Protein AF-A0A823A503-F1 (afdb_monomer_lite)

pLDDT: mean 84.78, std 19.33, range [25.34, 97.94]

Structure (mmCIF, N/CA/C/O backbone):
data_AF-A0A823A503-F1
#
_entry.id   AF-A0A823A503-F1
#
loop_
_atom_site.group_PDB
_atom_site.id
_atom_site.type_symbol
_atom_site.label_atom_id
_atom_site.label_alt_id
_atom_site.label_comp_id
_atom_site.label_asym_id
_atom_site.label_entity_id
_atom_site.label_seq_id
_atom_site.pdbx_PDB_ins_code
_atom_site.Cartn_x
_atom_site.Cartn_y
_atom_site.Cartn_z
_atom_site.occupancy
_atom_site.B_iso_or_equiv
_atom_site.auth_seq_id
_atom_site.auth_comp_id
_atom_site.auth_asym_id
_atom_site.auth_atom_id
_atom_site.pdbx_PDB_model_num
ATOM 1 N N . MET A 1 1 ? 16.209 9.940 -44.732 1.00 65.56 1 MET A N 1
ATOM 2 C CA . MET A 1 1 ? 16.227 10.258 -43.287 1.00 65.56 1 MET A CA 1
ATOM 3 C C . MET A 1 1 ? 15.271 9.392 -42.459 1.00 65.56 1 MET A C 1
ATOM 5 O O . MET A 1 1 ? 15.748 8.415 -41.912 1.00 65.56 1 MET A O 1
ATOM 9 N N . VAL A 1 2 ? 13.946 9.627 -42.406 1.00 73.62 2 VAL A N 1
ATOM 10 C CA . VAL A 1 2 ? 13.034 8.831 -41.531 1.00 73.62 2 VAL A CA 1
ATOM 11 C C . VAL A 1 2 ? 13.057 7.327 -41.849 1.00 73.62 2 VAL A C 1
ATOM 13 O O . VAL A 1 2 ? 13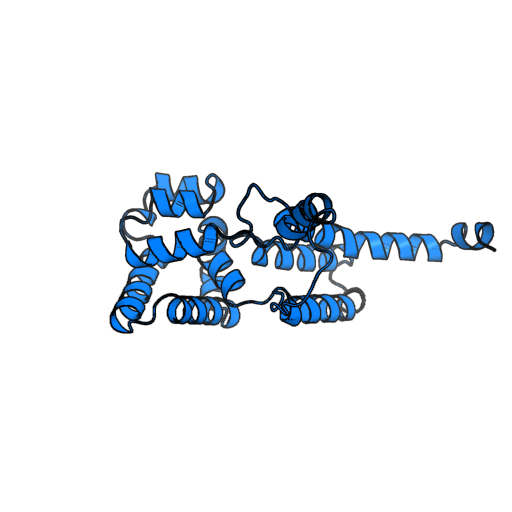.174 6.503 -40.946 1.00 73.62 2 VAL A O 1
ATOM 16 N N . ARG A 1 3 ? 13.017 6.963 -43.139 1.00 79.06 3 ARG A N 1
ATOM 17 C CA . ARG A 1 3 ? 13.089 5.560 -43.586 1.00 79.06 3 ARG A CA 1
ATOM 18 C C . ARG A 1 3 ? 14.391 4.874 -43.166 1.00 79.06 3 ARG A C 1
ATOM 20 O O . ARG A 1 3 ? 14.361 3.709 -42.804 1.00 79.06 3 ARG A O 1
ATOM 27 N N . GLU A 1 4 ? 15.517 5.574 -43.215 1.00 80.69 4 GLU A N 1
ATOM 28 C CA . GLU A 1 4 ? 16.821 5.002 -42.854 1.00 80.69 4 GLU A CA 1
ATOM 29 C C . GLU A 1 4 ? 16.927 4.808 -41.341 1.00 80.69 4 GLU A C 1
ATOM 31 O O . GLU A 1 4 ? 17.370 3.755 -40.898 1.00 80.69 4 GLU A O 1
ATOM 36 N N . THR A 1 5 ? 16.429 5.763 -40.548 1.00 78.31 5 THR A N 1
ATOM 37 C CA . THR A 1 5 ? 16.404 5.674 -39.081 1.00 78.31 5 THR A CA 1
ATOM 38 C C . THR A 1 5 ? 15.562 4.498 -38.582 1.00 78.31 5 THR A C 1
ATOM 40 O O . THR A 1 5 ? 16.014 3.760 -37.713 1.00 78.31 5 THR A O 1
ATOM 43 N N . VAL A 1 6 ? 14.370 4.272 -39.149 1.00 83.44 6 VAL A N 1
ATOM 44 C CA . VAL A 1 6 ? 13.485 3.159 -38.740 1.00 83.44 6 VAL A CA 1
ATOM 45 C C . VAL A 1 6 ? 14.067 1.790 -39.108 1.00 83.44 6 VAL A C 1
ATOM 47 O O . VAL A 1 6 ? 13.745 0.792 -38.472 1.00 83.44 6 VAL A O 1
ATOM 50 N N . MET A 1 7 ? 14.953 1.713 -40.101 1.00 87.69 7 MET A N 1
ATOM 51 C CA . MET A 1 7 ? 15.608 0.455 -40.478 1.00 87.69 7 MET A CA 1
ATOM 52 C C . MET A 1 7 ? 16.816 0.121 -39.589 1.00 87.69 7 MET A C 1
ATOM 54 O O . MET A 1 7 ? 17.347 -0.985 -39.677 1.00 87.69 7 MET A O 1
ATOM 58 N N . MET A 1 8 ? 17.255 1.039 -38.719 1.00 91.75 8 MET A N 1
ATOM 59 C CA . MET A 1 8 ? 18.369 0.780 -37.809 1.00 91.75 8 MET A CA 1
ATOM 60 C C . MET A 1 8 ? 17.932 -0.115 -36.636 1.00 91.75 8 MET A C 1
ATOM 62 O O . MET A 1 8 ? 16.958 0.205 -35.952 1.00 91.75 8 MET A O 1
ATOM 66 N N . PRO A 1 9 ? 18.686 -1.178 -36.297 1.00 90.94 9 PRO A N 1
ATOM 67 C CA . PRO A 1 9 ? 18.404 -1.994 -35.113 1.00 90.94 9 PRO A CA 1
ATOM 68 C C . PRO A 1 9 ? 18.389 -1.190 -33.804 1.00 90.94 9 PRO A C 1
ATOM 70 O O . PRO A 1 9 ? 17.611 -1.482 -32.898 1.00 90.94 9 PRO A O 1
ATOM 73 N N . SER A 1 10 ? 19.211 -0.139 -33.712 1.00 92.56 10 SER A N 1
ATOM 74 C CA . SER A 1 10 ? 19.258 0.760 -32.552 1.00 92.56 10 SER A CA 1
ATOM 75 C C . SER A 1 10 ? 17.930 1.475 -32.301 1.00 92.56 10 SER A C 1
ATOM 77 O O . SER A 1 10 ? 17.544 1.638 -31.146 1.00 92.56 10 SER A O 1
ATOM 79 N N . PHE A 1 11 ? 17.201 1.848 -33.358 1.00 92.38 11 PHE A N 1
ATOM 80 C CA . PHE A 1 11 ? 15.883 2.463 -33.230 1.00 92.38 11 PHE A CA 1
ATOM 81 C C . PHE A 1 11 ? 14.907 1.514 -32.524 1.00 92.38 11 PHE A C 1
ATOM 83 O O . PHE A 1 11 ? 14.310 1.878 -31.513 1.00 92.38 11 PHE A O 1
ATOM 90 N N . TRP A 1 12 ? 14.805 0.269 -32.992 1.00 95.06 12 TRP A N 1
ATOM 91 C CA . TRP A 1 12 ? 13.910 -0.725 -32.394 1.00 95.06 12 TRP A CA 1
ATOM 92 C C . TRP A 1 12 ? 14.330 -1.131 -30.982 1.00 95.06 12 TRP A C 1
ATOM 94 O O . TRP A 1 12 ? 13.469 -1.291 -30.119 1.00 95.06 12 TRP A O 1
ATOM 104 N N . ASN A 1 13 ? 15.634 -1.218 -30.711 1.00 93.06 13 ASN A N 1
ATOM 105 C CA . ASN A 1 13 ? 16.139 -1.460 -29.359 1.00 93.06 13 ASN A CA 1
ATOM 106 C C . ASN A 1 13 ? 15.707 -0.352 -28.384 1.00 93.06 13 ASN A C 1
ATOM 108 O O . ASN A 1 13 ? 15.280 -0.656 -27.269 1.00 93.06 13 ASN A O 1
ATOM 112 N N . ASN A 1 14 ? 15.736 0.912 -28.817 1.00 92.31 14 ASN A N 1
ATOM 113 C CA . ASN A 1 14 ? 15.249 2.036 -28.015 1.00 92.31 14 ASN A CA 1
ATOM 114 C C . ASN A 1 14 ? 13.731 1.968 -27.795 1.00 92.31 14 ASN A C 1
ATOM 116 O O . ASN A 1 14 ? 13.264 2.203 -26.684 1.00 92.31 14 ASN A O 1
ATOM 120 N N . ILE A 1 15 ? 12.952 1.599 -28.816 1.00 93.81 15 ILE A N 1
ATOM 121 C CA . ILE A 1 15 ? 11.500 1.412 -28.668 1.00 93.81 15 ILE A CA 1
ATOM 122 C C . ILE A 1 15 ? 11.190 0.300 -27.661 1.00 93.81 15 ILE A C 1
ATOM 124 O O . ILE A 1 15 ? 10.362 0.490 -26.773 1.00 93.81 15 ILE A O 1
ATOM 128 N N . ILE A 1 16 ? 11.881 -0.839 -27.740 1.00 93.75 16 ILE A N 1
ATOM 129 C CA . ILE A 1 16 ? 11.715 -1.943 -26.785 1.00 93.75 16 ILE A CA 1
ATOM 130 C C . ILE A 1 16 ? 12.055 -1.485 -25.364 1.00 93.75 16 ILE A C 1
ATOM 132 O O . ILE A 1 16 ? 11.331 -1.820 -24.426 1.00 93.75 16 ILE A O 1
ATOM 136 N N . PHE A 1 17 ? 13.127 -0.709 -25.197 1.00 93.56 17 PHE A N 1
ATOM 137 C CA . PHE A 1 17 ? 13.492 -0.123 -23.909 1.00 93.56 17 PHE A CA 1
ATOM 138 C C . PHE A 1 17 ? 12.367 0.760 -23.351 1.00 93.56 17 PHE A C 1
ATOM 140 O O . PHE A 1 17 ? 11.928 0.541 -22.223 1.00 93.56 17 PHE A O 1
ATOM 147 N N . ILE A 1 18 ? 11.845 1.692 -24.157 1.00 94.19 18 ILE A N 1
ATOM 148 C CA . ILE A 1 18 ? 10.746 2.583 -23.758 1.00 94.19 18 ILE A CA 1
ATOM 149 C C . ILE A 1 18 ? 9.516 1.768 -23.358 1.00 94.19 18 ILE A C 1
ATOM 151 O O . ILE A 1 18 ? 8.935 2.014 -22.308 1.00 94.19 18 ILE A O 1
ATOM 155 N N . ILE A 1 19 ? 9.138 0.759 -24.144 1.00 94.50 19 ILE A N 1
ATOM 156 C CA . ILE A 1 19 ? 7.974 -0.087 -23.852 1.00 94.50 19 ILE A CA 1
ATOM 157 C C . ILE A 1 19 ? 8.142 -0.816 -22.513 1.00 94.50 19 ILE A C 1
ATOM 159 O O . ILE A 1 19 ? 7.207 -0.835 -21.712 1.00 94.50 19 ILE A O 1
ATOM 163 N N . LYS A 1 20 ? 9.325 -1.383 -22.240 1.00 94.62 20 LYS A N 1
ATOM 164 C CA . LYS A 1 20 ? 9.621 -2.075 -20.972 1.00 94.62 20 LYS A CA 1
ATOM 165 C C . LYS A 1 20 ? 9.476 -1.164 -19.752 1.00 94.62 20 LYS A C 1
ATOM 167 O O . LYS A 1 20 ? 9.062 -1.636 -18.699 1.00 94.62 20 LYS A O 1
ATOM 172 N N . VAL A 1 21 ? 9.798 0.118 -19.904 1.00 94.69 21 VAL A N 1
ATOM 173 C CA . VAL A 1 21 ? 9.738 1.120 -18.832 1.00 94.69 21 VAL A CA 1
ATOM 174 C C . VAL A 1 21 ? 8.337 1.709 -18.688 1.00 94.69 21 VAL A C 1
ATOM 176 O O . VAL A 1 21 ? 7.797 1.788 -17.588 1.00 94.69 21 VAL A O 1
ATOM 179 N N . CYS A 1 22 ? 7.723 2.116 -19.797 1.00 94.38 22 CYS A N 1
ATOM 180 C CA . CYS A 1 22 ? 6.458 2.839 -19.786 1.00 94.38 22 CYS A CA 1
ATOM 181 C C . CYS A 1 22 ? 5.254 1.930 -19.534 1.00 94.38 22 CYS A C 1
ATOM 183 O O . CYS A 1 22 ? 4.317 2.372 -18.878 1.00 94.38 22 CYS A O 1
ATOM 185 N N . ASN A 1 23 ? 5.243 0.681 -20.015 1.00 94.81 23 ASN A N 1
ATOM 186 C CA . ASN A 1 23 ? 4.071 -0.189 -19.855 1.00 94.81 23 ASN A CA 1
ATOM 187 C C . ASN A 1 23 ? 3.674 -0.407 -18.384 1.00 94.81 23 ASN A C 1
ATOM 189 O O . ASN A 1 23 ? 2.498 -0.206 -18.071 1.00 94.81 23 ASN A O 1
ATOM 193 N N . PRO A 1 24 ? 4.596 -0.761 -17.464 1.00 96.19 24 PRO A N 1
ATOM 194 C CA . PRO A 1 24 ? 4.258 -0.895 -16.047 1.00 96.19 24 PRO A CA 1
ATOM 195 C C . PRO A 1 24 ? 3.685 0.398 -15.454 1.00 96.19 24 PRO A C 1
ATOM 197 O O . PRO A 1 24 ? 2.668 0.363 -14.768 1.00 96.19 24 PRO A O 1
ATOM 200 N N . LEU A 1 25 ? 4.255 1.555 -15.801 1.00 93.69 25 LEU A N 1
ATOM 201 C CA . LEU A 1 25 ? 3.775 2.859 -15.332 1.00 93.69 25 LEU A CA 1
ATOM 202 C C . LEU A 1 25 ? 2.390 3.212 -15.893 1.00 93.69 25 LEU A C 1
ATOM 204 O O . LEU A 1 25 ? 1.537 3.715 -15.168 1.00 93.69 25 LEU A O 1
ATOM 208 N N . ILE A 1 26 ? 2.113 2.885 -17.158 1.00 92.12 26 ILE A N 1
ATOM 209 C CA . ILE A 1 26 ? 0.781 3.046 -17.761 1.00 92.12 26 ILE A CA 1
ATOM 210 C C . ILE A 1 26 ? -0.256 2.195 -17.017 1.00 92.12 26 ILE A C 1
ATOM 212 O O . ILE A 1 26 ? -1.400 2.622 -16.861 1.00 92.12 26 ILE A O 1
ATOM 216 N N . HIS A 1 27 ? 0.112 1.005 -16.532 1.00 91.69 27 HIS A N 1
ATOM 217 C CA . HIS A 1 27 ? -0.788 0.201 -15.704 1.00 91.69 27 HIS A CA 1
ATOM 218 C C . HIS A 1 27 ? -1.100 0.866 -14.360 1.00 91.69 27 HIS A C 1
ATOM 220 O O . HIS A 1 27 ? -2.259 0.835 -13.945 1.00 91.69 27 HIS A O 1
ATOM 226 N N . VAL A 1 28 ? -0.114 1.509 -13.727 1.00 90.75 28 VAL A N 1
ATOM 227 C CA . VAL A 1 28 ? -0.322 2.305 -12.506 1.00 90.75 28 VAL A CA 1
ATOM 228 C C . VAL A 1 28 ? -1.256 3.487 -12.777 1.00 90.75 28 VAL A C 1
ATOM 230 O O . VAL A 1 28 ? -2.234 3.673 -12.057 1.00 90.75 28 VAL A O 1
ATOM 233 N N . LEU A 1 29 ? -1.035 4.235 -13.861 1.00 87.88 29 LEU A N 1
ATOM 234 C CA . LEU A 1 29 ? -1.908 5.352 -14.244 1.00 87.88 29 LEU A CA 1
ATOM 235 C C . LEU A 1 29 ? -3.350 4.886 -14.479 1.00 87.88 29 LEU A C 1
ATOM 237 O O . LEU A 1 29 ? -4.293 5.425 -13.908 1.00 87.88 29 LEU A O 1
ATOM 241 N N . ARG A 1 30 ? -3.526 3.789 -15.224 1.00 87.88 30 ARG A N 1
ATOM 242 C CA . ARG A 1 30 ? -4.846 3.186 -15.470 1.00 87.88 30 ARG A CA 1
ATOM 243 C C . ARG A 1 30 ? -5.532 2.660 -14.214 1.00 87.88 30 ARG A C 1
ATOM 245 O O . ARG A 1 30 ? -6.742 2.457 -14.252 1.00 87.88 30 ARG A O 1
ATOM 252 N N . LEU A 1 31 ? -4.794 2.339 -13.154 1.00 87.44 31 LEU A N 1
ATOM 253 C CA . LEU A 1 31 ? -5.379 1.966 -11.867 1.00 87.44 31 LEU A CA 1
ATOM 254 C C . LEU A 1 31 ? -5.977 3.199 -11.184 1.00 87.44 31 LEU A C 1
ATOM 256 O O . LEU A 1 31 ? -7.083 3.118 -10.658 1.00 87.44 31 LEU A O 1
ATOM 260 N N . VAL A 1 32 ? -5.258 4.319 -11.229 1.00 82.75 32 VAL A N 1
ATOM 261 C CA . VAL A 1 32 ? -5.634 5.585 -10.591 1.00 82.75 32 VAL A CA 1
ATOM 262 C C . VAL A 1 32 ? -6.758 6.309 -11.336 1.00 82.75 32 VAL A C 1
ATOM 264 O O . VAL A 1 32 ? -7.629 6.888 -10.697 1.00 82.75 32 VAL A O 1
ATOM 267 N N . ASP A 1 33 ? -6.801 6.220 -12.666 1.00 80.81 33 ASP A N 1
ATOM 268 C CA . ASP A 1 33 ? -7.836 6.854 -13.501 1.00 80.81 33 ASP A CA 1
ATOM 269 C C . ASP A 1 33 ? -9.210 6.155 -13.455 1.00 80.81 33 ASP A C 1
ATOM 271 O O . ASP A 1 33 ? -10.165 6.579 -14.115 1.00 80.81 33 ASP A O 1
ATOM 275 N N . ARG A 1 34 ? -9.348 5.058 -12.700 1.00 76.19 34 ARG A N 1
ATOM 276 C CA . ARG A 1 34 ? -10.635 4.371 -12.518 1.00 76.19 34 ARG A CA 1
ATOM 277 C C . ARG A 1 34 ? -11.500 5.146 -11.528 1.00 76.19 34 ARG A C 1
ATOM 279 O O . ARG A 1 34 ? -11.536 4.818 -10.351 1.00 76.19 34 ARG A O 1
ATOM 286 N N . GLU A 1 35 ? -12.271 6.104 -12.033 1.00 61.62 35 GLU A N 1
ATOM 287 C CA . GLU A 1 35 ? -13.201 6.932 -11.238 1.00 61.62 35 GLU A CA 1
ATOM 288 C C . GLU A 1 35 ? -14.149 6.110 -10.341 1.00 61.62 35 GLU A C 1
ATOM 290 O O . GLU A 1 35 ? -14.492 6.533 -9.243 1.00 61.62 35 GLU A O 1
ATOM 295 N N . ASN A 1 36 ? -14.530 4.901 -10.768 1.00 66.56 36 ASN A N 1
ATOM 296 C CA . ASN A 1 36 ? -15.507 4.069 -10.057 1.00 66.56 36 ASN A CA 1
ATOM 297 C C . ASN A 1 36 ? -14.903 3.145 -8.985 1.00 66.56 36 ASN A C 1
ATOM 299 O O . ASN A 1 36 ? -15.648 2.380 -8.372 1.00 66.56 36 ASN A O 1
ATOM 303 N N . LYS A 1 37 ? -13.576 3.135 -8.789 1.00 71.62 37 LYS A N 1
ATOM 304 C CA . LYS A 1 37 ? -12.923 2.256 -7.807 1.00 71.62 37 LYS A CA 1
ATOM 305 C C . LYS A 1 37 ? -11.858 3.003 -7.003 1.00 71.62 37 LYS A C 1
ATOM 307 O O . LYS A 1 37 ? -10.890 3.472 -7.596 1.00 71.62 37 LYS A O 1
ATOM 312 N N . PRO A 1 38 ? -11.974 3.059 -5.666 1.00 80.38 38 PRO A N 1
ATOM 313 C CA . PRO A 1 38 ? -10.957 3.683 -4.833 1.00 80.38 38 PRO A CA 1
ATOM 314 C C . PRO A 1 38 ? -9.570 3.045 -5.012 1.00 80.38 38 PRO A C 1
ATOM 316 O O . PRO A 1 38 ? -9.358 1.850 -4.792 1.00 80.38 38 PRO A O 1
ATOM 319 N N . SER A 1 39 ? -8.598 3.861 -5.413 1.00 85.44 39 SER A N 1
ATOM 320 C CA . SER A 1 39 ? -7.226 3.430 -5.706 1.00 85.44 39 SER A CA 1
ATOM 321 C C . SER A 1 39 ? -6.264 3.633 -4.532 1.00 85.44 39 SER A C 1
ATOM 323 O O . SER A 1 39 ? -5.139 3.137 -4.585 1.00 85.44 39 SER A O 1
ATOM 325 N N . MET A 1 40 ? -6.690 4.331 -3.471 1.00 89.12 40 MET A N 1
ATOM 326 C CA . MET A 1 40 ? -5.824 4.747 -2.358 1.00 89.12 40 MET A CA 1
ATOM 327 C C . MET A 1 40 ? -5.144 3.564 -1.661 1.00 89.12 40 MET A C 1
ATOM 329 O O . MET A 1 40 ? -3.970 3.635 -1.317 1.00 89.12 40 MET A O 1
ATOM 333 N N . GLY A 1 41 ? -5.856 2.441 -1.524 1.00 91.19 41 GLY A N 1
ATOM 334 C CA . GLY A 1 41 ? -5.307 1.210 -0.953 1.00 91.19 41 GLY A CA 1
ATOM 335 C C . GLY A 1 41 ? -4.395 0.406 -1.882 1.00 91.19 41 GLY A C 1
ATOM 336 O O . GLY A 1 41 ? -3.898 -0.634 -1.464 1.00 91.19 41 GLY A O 1
ATOM 337 N N . HIS A 1 42 ? -4.213 0.824 -3.137 1.00 91.69 42 HIS A N 1
ATOM 338 C CA . HIS A 1 42 ? -3.568 0.022 -4.182 1.00 91.69 42 HIS A CA 1
ATOM 339 C C . HIS A 1 42 ? -2.372 0.698 -4.851 1.00 91.69 42 HIS A C 1
ATOM 341 O O . HIS A 1 42 ? -1.494 0.008 -5.359 1.00 91.69 42 HIS A O 1
ATOM 347 N N . ILE A 1 43 ? -2.331 2.029 -4.873 1.00 90.19 43 ILE A N 1
ATOM 348 C CA . ILE A 1 43 ? -1.342 2.790 -5.641 1.00 90.19 43 ILE A CA 1
ATOM 349 C C . ILE A 1 43 ? 0.104 2.549 -5.192 1.00 90.19 43 ILE A C 1
ATOM 351 O O . ILE A 1 43 ? 0.976 2.409 -6.044 1.00 90.19 43 ILE A O 1
ATOM 355 N N . TYR A 1 44 ? 0.346 2.430 -3.885 1.00 90.81 44 TYR A N 1
ATOM 356 C CA . TYR A 1 44 ? 1.681 2.164 -3.342 1.00 90.81 44 TYR A CA 1
ATOM 357 C C . TYR A 1 44 ? 2.241 0.830 -3.863 1.00 90.81 44 TYR A C 1
ATOM 359 O O . TYR A 1 44 ? 3.276 0.795 -4.521 1.00 90.81 44 TYR A O 1
ATOM 367 N N . GLU A 1 45 ? 1.481 -0.253 -3.676 1.00 91.94 45 GLU A N 1
ATOM 368 C CA . GLU A 1 45 ? 1.825 -1.592 -4.173 1.00 91.94 45 GLU A CA 1
ATOM 369 C C . GLU A 1 45 ? 1.959 -1.621 -5.701 1.00 91.94 45 GLU A C 1
ATOM 371 O O . GLU A 1 45 ? 2.828 -2.288 -6.256 1.00 91.94 45 GLU A O 1
ATOM 376 N N . ALA A 1 46 ? 1.085 -0.906 -6.414 1.00 92.75 46 ALA A N 1
ATOM 377 C CA . ALA A 1 46 ? 1.135 -0.851 -7.869 1.00 92.75 46 ALA A CA 1
ATOM 378 C C . ALA A 1 46 ? 2.427 -0.190 -8.369 1.00 92.75 46 ALA A C 1
ATOM 380 O O . ALA A 1 46 ? 2.985 -0.641 -9.371 1.00 92.75 46 ALA A O 1
ATOM 381 N N . MET A 1 47 ? 2.905 0.847 -7.674 1.00 92.88 47 MET A N 1
ATOM 382 C CA . MET A 1 47 ? 4.180 1.490 -7.981 1.00 92.88 47 MET A CA 1
ATOM 383 C C . MET A 1 47 ? 5.363 0.559 -7.691 1.00 92.88 47 MET A C 1
ATOM 385 O O . MET A 1 47 ? 6.235 0.418 -8.550 1.00 92.88 47 MET A O 1
ATOM 389 N N . ASP A 1 48 ? 5.362 -0.131 -6.545 1.00 91.75 48 ASP A N 1
ATOM 390 C CA . ASP A 1 48 ? 6.418 -1.092 -6.193 1.00 91.75 48 ASP A CA 1
ATOM 391 C C . ASP A 1 48 ? 6.518 -2.208 -7.248 1.00 91.75 48 ASP A C 1
ATOM 393 O O . ASP A 1 48 ? 7.560 -2.406 -7.877 1.00 91.75 48 ASP A O 1
ATOM 397 N N . ARG A 1 49 ? 5.381 -2.820 -7.608 1.00 94.81 49 ARG A N 1
ATOM 398 C CA . ARG A 1 49 ? 5.305 -3.820 -8.690 1.00 94.81 49 ARG A CA 1
ATOM 399 C C . ARG A 1 49 ? 5.736 -3.282 -10.047 1.00 94.81 49 ARG A C 1
ATOM 401 O O . ARG A 1 49 ? 6.273 -4.035 -10.866 1.00 94.81 49 ARG A O 1
ATOM 408 N N . ALA A 1 50 ? 5.477 -2.007 -10.334 1.00 95.81 50 ALA A N 1
ATOM 409 C CA . ALA A 1 50 ? 5.934 -1.393 -11.573 1.00 95.81 50 ALA A CA 1
ATOM 410 C C . ALA A 1 50 ? 7.465 -1.318 -11.607 1.00 95.81 50 ALA A C 1
ATOM 412 O O . ALA A 1 50 ? 8.061 -1.726 -12.607 1.00 95.81 50 ALA A O 1
ATOM 413 N N . LYS A 1 51 ? 8.101 -0.891 -10.508 1.00 95.75 51 LYS A N 1
ATOM 414 C CA . LYS A 1 51 ? 9.564 -0.893 -10.368 1.00 95.75 51 LYS A CA 1
ATOM 415 C C . LYS A 1 51 ? 10.123 -2.313 -10.478 1.00 95.75 51 LYS A C 1
ATOM 417 O O . LYS A 1 51 ? 11.014 -2.543 -11.295 1.00 95.75 51 LYS A O 1
ATOM 422 N N . GLU A 1 52 ? 9.552 -3.291 -9.777 1.00 96.50 52 GLU A N 1
ATOM 423 C CA . GLU A 1 52 ? 9.961 -4.700 -9.891 1.00 96.50 52 GLU A CA 1
ATOM 424 C C . GLU A 1 52 ? 9.865 -5.223 -11.332 1.00 96.50 52 GLU A C 1
ATOM 426 O O . GLU A 1 52 ? 10.790 -5.861 -11.839 1.00 96.50 52 GLU A O 1
ATOM 431 N N . THR A 1 53 ? 8.771 -4.913 -12.035 1.00 97.56 53 THR A N 1
ATOM 432 C CA . THR A 1 53 ? 8.574 -5.323 -13.434 1.00 97.56 53 THR A CA 1
ATOM 433 C C . THR A 1 53 ? 9.644 -4.725 -14.348 1.00 97.56 53 THR A C 1
ATOM 435 O O . THR A 1 53 ? 10.173 -5.426 -15.215 1.00 97.56 53 THR A O 1
ATOM 438 N N . ILE A 1 54 ? 10.004 -3.454 -14.143 1.00 97.12 54 ILE A N 1
ATOM 439 C CA . ILE A 1 54 ? 11.079 -2.785 -14.887 1.00 97.12 54 ILE A CA 1
ATOM 440 C C . ILE A 1 54 ? 12.423 -3.465 -14.604 1.00 97.12 54 ILE A C 1
ATOM 442 O O . ILE A 1 54 ? 13.124 -3.837 -15.547 1.00 97.12 54 ILE A O 1
ATOM 446 N N . ALA A 1 55 ? 12.769 -3.685 -13.332 1.00 97.19 55 ALA A N 1
ATOM 447 C CA . ALA A 1 55 ? 14.022 -4.337 -12.952 1.00 97.19 55 ALA A CA 1
ATOM 448 C C . ALA A 1 55 ? 14.143 -5.739 -13.575 1.00 97.19 55 ALA A C 1
ATOM 450 O O . ALA A 1 55 ? 15.159 -6.075 -14.194 1.00 97.19 55 ALA A O 1
ATOM 451 N N . ASN A 1 56 ? 13.069 -6.527 -13.506 1.00 96.94 56 ASN A N 1
ATOM 452 C CA . ASN A 1 56 ? 13.002 -7.864 -14.092 1.00 96.94 56 ASN A CA 1
ATOM 453 C C . ASN A 1 56 ? 13.126 -7.838 -15.623 1.00 96.94 56 ASN A C 1
ATOM 455 O O . ASN A 1 56 ? 13.814 -8.681 -16.201 1.00 96.94 56 ASN A O 1
ATOM 459 N N . ALA A 1 57 ? 12.551 -6.839 -16.301 1.00 95.69 57 ALA A N 1
ATOM 460 C CA . ALA A 1 57 ? 12.665 -6.683 -17.755 1.00 95.69 57 ALA A CA 1
ATOM 461 C C . ALA A 1 57 ? 14.109 -6.431 -18.239 1.00 95.69 57 ALA A C 1
ATOM 463 O O . ALA A 1 57 ? 14.411 -6.624 -19.430 1.00 95.69 57 ALA A O 1
ATOM 464 N N . PHE A 1 58 ? 14.995 -6.024 -17.324 1.00 94.94 58 PHE A N 1
ATOM 465 C CA . PHE A 1 58 ? 16.430 -5.841 -17.533 1.00 94.94 58 PHE A CA 1
ATOM 466 C C . PHE A 1 58 ? 17.293 -6.887 -16.809 1.00 94.94 58 PHE A C 1
ATOM 468 O O . PHE A 1 58 ? 18.512 -6.723 -16.743 1.00 94.94 58 PHE A O 1
ATOM 475 N N . GLY A 1 59 ? 16.688 -7.971 -16.311 1.00 94.62 59 GLY A N 1
ATOM 476 C CA . GLY A 1 59 ? 17.389 -9.073 -15.648 1.00 94.62 59 GLY A CA 1
ATOM 477 C C . GLY A 1 59 ? 18.078 -8.667 -14.345 1.00 94.62 59 GLY A C 1
ATOM 478 O O . GLY A 1 59 ? 19.122 -9.221 -14.022 1.00 94.62 59 GLY A O 1
ATOM 479 N N . GLY A 1 60 ? 17.558 -7.652 -13.648 1.00 94.00 60 GLY A N 1
ATOM 480 C CA . GLY A 1 60 ? 18.166 -7.120 -12.426 1.00 94.00 60 GLY A CA 1
ATOM 481 C C . GLY A 1 60 ? 19.450 -6.313 -12.654 1.00 94.00 60 GLY A C 1
ATOM 482 O O . GLY A 1 60 ? 20.124 -5.961 -11.690 1.00 94.00 60 GLY A O 1
ATOM 483 N N . ASN A 1 61 ? 19.808 -5.990 -13.905 1.00 93.94 61 ASN A N 1
ATOM 484 C CA . ASN A 1 61 ? 20.957 -5.129 -14.181 1.00 93.94 61 ASN A CA 1
ATOM 485 C C . ASN A 1 61 ? 20.635 -3.672 -13.809 1.00 93.94 61 ASN A C 1
ATOM 487 O O . ASN A 1 61 ? 20.054 -2.934 -14.611 1.00 93.94 61 ASN A O 1
ATOM 491 N N . LYS A 1 62 ? 21.049 -3.284 -12.598 1.00 94.00 62 LYS A N 1
ATOM 492 C CA . LYS A 1 62 ? 20.802 -1.972 -11.991 1.00 94.00 62 LYS A CA 1
ATOM 493 C C . LYS A 1 62 ? 21.216 -0.799 -12.882 1.00 94.00 62 LYS A C 1
ATOM 495 O O . LYS A 1 62 ? 20.446 0.147 -13.013 1.00 94.00 62 LYS A O 1
ATOM 500 N N . GLU A 1 63 ? 22.344 -0.901 -13.587 1.00 95.00 63 GLU A N 1
ATOM 501 C CA . GLU A 1 63 ? 22.860 0.164 -14.467 1.00 95.00 63 GLU A CA 1
ATOM 502 C C . GLU A 1 63 ? 21.856 0.577 -15.556 1.00 95.00 63 GLU A C 1
ATOM 504 O O . GLU A 1 63 ? 21.890 1.701 -16.053 1.00 95.00 63 GLU A O 1
ATOM 509 N N . LYS A 1 64 ? 20.935 -0.321 -15.933 1.00 91.62 64 LYS A N 1
ATOM 510 C CA . LYS A 1 64 ? 19.940 -0.062 -16.982 1.00 91.62 64 LYS A CA 1
ATOM 511 C C . LYS A 1 64 ? 18.705 0.691 -16.505 1.00 91.62 64 LYS A C 1
ATOM 513 O O . LYS A 1 64 ? 18.002 1.235 -17.351 1.00 91.62 64 LYS A O 1
ATOM 518 N N . TYR A 1 65 ? 18.404 0.685 -15.207 1.00 94.44 65 TYR A N 1
ATOM 519 C CA . TYR A 1 65 ? 17.156 1.246 -14.677 1.00 94.44 65 TYR A CA 1
ATOM 520 C C . TYR A 1 65 ? 17.333 2.152 -13.458 1.00 94.44 65 TYR A C 1
ATOM 522 O O . TYR A 1 65 ? 16.358 2.759 -13.037 1.00 94.44 65 TYR A O 1
ATOM 530 N N . GLU A 1 66 ? 18.535 2.291 -12.902 1.00 95.38 66 GLU A N 1
ATOM 531 C CA . GLU A 1 66 ? 18.784 3.145 -11.734 1.00 95.38 66 GLU A CA 1
ATOM 532 C C . GLU A 1 66 ? 18.374 4.598 -11.980 1.00 95.38 66 GLU A C 1
ATOM 534 O O . GLU A 1 66 ? 17.533 5.126 -11.261 1.00 95.38 66 GLU A O 1
ATOM 539 N N . SER A 1 67 ? 18.845 5.197 -13.076 1.00 95.06 67 SER A N 1
ATOM 540 C CA . SER A 1 67 ? 18.449 6.558 -13.472 1.00 95.06 67 SER A CA 1
ATOM 541 C C . SER A 1 67 ? 16.946 6.692 -13.741 1.00 95.06 67 SER A C 1
ATOM 543 O O . SER A 1 67 ? 16.358 7.753 -13.547 1.00 95.06 67 SER A O 1
ATOM 545 N N . ILE A 1 68 ? 16.292 5.608 -14.165 1.00 94.31 68 ILE A N 1
ATOM 546 C CA . ILE A 1 68 ? 14.840 5.574 -14.361 1.00 94.31 68 ILE A CA 1
ATOM 547 C C . ILE A 1 68 ? 14.135 5.566 -13.007 1.00 94.31 68 ILE A C 1
ATOM 549 O O . ILE A 1 68 ? 13.152 6.280 -12.834 1.00 94.31 68 ILE A O 1
ATOM 553 N N . PHE A 1 69 ? 14.632 4.784 -12.049 1.00 95.69 69 PHE A N 1
ATOM 554 C CA . PHE A 1 69 ? 14.093 4.740 -10.695 1.00 95.69 69 PHE A CA 1
ATOM 555 C C . PHE A 1 69 ? 14.257 6.084 -10.005 1.00 95.69 69 PHE A C 1
ATOM 557 O O . PHE A 1 69 ? 13.286 6.554 -9.440 1.00 95.69 69 PHE A O 1
ATOM 564 N N . GLU A 1 70 ? 15.393 6.762 -10.154 1.00 94.88 70 GLU A N 1
ATOM 565 C CA . GLU A 1 70 ? 15.570 8.127 -9.642 1.00 94.88 70 GLU A CA 1
ATOM 566 C C . GLU A 1 70 ? 14.520 9.099 -10.204 1.00 94.88 70 GLU A C 1
ATOM 568 O O . GLU A 1 70 ? 13.974 9.928 -9.476 1.00 94.88 70 GLU A O 1
ATOM 573 N N . ILE A 1 71 ? 14.189 8.993 -11.498 1.00 92.12 71 ILE A N 1
ATOM 574 C CA . ILE A 1 71 ? 13.135 9.811 -12.115 1.00 92.12 71 ILE A CA 1
ATOM 575 C C . ILE A 1 71 ? 11.757 9.446 -11.548 1.00 92.12 71 ILE A C 1
ATOM 577 O O . ILE A 1 71 ? 10.966 10.348 -11.261 1.00 92.12 71 ILE A O 1
ATOM 581 N N . ILE A 1 72 ? 11.462 8.151 -11.407 1.00 90.62 72 ILE A N 1
ATOM 582 C CA . ILE A 1 72 ? 10.199 7.662 -10.839 1.00 90.62 72 ILE A CA 1
ATOM 583 C C . ILE A 1 72 ? 10.062 8.129 -9.392 1.00 90.62 72 ILE A C 1
ATOM 585 O O . ILE A 1 72 ? 9.040 8.715 -9.057 1.00 90.62 72 ILE A O 1
ATOM 589 N N . ASP A 1 73 ? 11.089 7.936 -8.573 1.00 89.56 73 ASP A N 1
ATOM 590 C CA . ASP A 1 73 ? 11.106 8.254 -7.147 1.00 89.56 73 ASP A CA 1
ATOM 591 C C . ASP A 1 73 ? 10.982 9.757 -6.935 1.00 89.56 73 ASP A C 1
ATOM 593 O O . ASP A 1 73 ? 10.117 10.200 -6.191 1.00 89.56 73 ASP A O 1
ATOM 597 N N . LYS A 1 74 ? 11.705 10.571 -7.712 1.00 89.38 74 LYS A N 1
ATOM 598 C CA . LYS A 1 74 ? 11.536 12.028 -7.679 1.00 89.38 74 LYS A CA 1
ATOM 599 C C . LYS A 1 74 ? 10.106 12.457 -8.018 1.00 89.38 74 LYS A C 1
ATOM 601 O O . LYS A 1 74 ? 9.579 13.397 -7.425 1.00 89.38 74 LYS A O 1
ATOM 606 N N . ARG A 1 75 ? 9.471 11.816 -9.005 1.00 84.94 75 ARG A N 1
ATOM 607 C CA . ARG A 1 75 ? 8.080 12.114 -9.393 1.00 84.94 75 ARG A CA 1
ATOM 608 C C . ARG A 1 75 ? 7.084 11.634 -8.350 1.00 84.94 75 ARG A C 1
ATOM 610 O O . ARG A 1 75 ? 6.128 12.351 -8.065 1.00 84.94 75 ARG A O 1
ATOM 617 N N . TRP A 1 76 ? 7.333 10.459 -7.789 1.00 82.56 76 TRP A N 1
ATOM 618 C CA . TRP A 1 76 ? 6.596 9.898 -6.676 1.00 82.56 76 TRP A CA 1
ATOM 619 C C . TRP A 1 76 ? 6.650 10.874 -5.504 1.00 82.56 76 TRP A C 1
ATOM 621 O O . TRP A 1 76 ? 5.623 11.456 -5.192 1.00 82.56 76 TRP A O 1
ATOM 631 N N . GLU A 1 77 ? 7.829 11.205 -4.981 1.00 79.81 77 GLU A N 1
ATOM 632 C CA . GLU A 1 77 ? 8.046 12.161 -3.884 1.00 79.81 77 GLU A CA 1
ATOM 633 C C . GLU A 1 77 ? 7.347 13.513 -4.082 1.00 79.81 77 GLU A C 1
ATOM 635 O O . GLU A 1 77 ? 6.767 14.066 -3.150 1.00 79.81 77 GLU A O 1
ATOM 640 N N . CYS A 1 78 ? 7.362 14.041 -5.307 1.00 74.81 78 CYS A N 1
ATOM 641 C CA . CYS A 1 78 ? 6.817 15.365 -5.597 1.00 74.81 78 CYS A CA 1
ATOM 642 C C . CYS A 1 78 ? 5.291 15.405 -5.781 1.00 74.81 78 CYS A C 1
ATOM 644 O O . CYS A 1 78 ? 4.701 16.451 -5.529 1.00 74.81 78 CYS A O 1
ATOM 646 N N . GLN A 1 79 ? 4.664 14.337 -6.288 1.00 65.62 79 GLN A N 1
ATOM 647 C CA . GLN A 1 79 ? 3.269 14.383 -6.774 1.00 65.62 79 GLN A CA 1
ATOM 648 C C . GLN A 1 79 ? 2.370 13.292 -6.178 1.00 65.62 79 GLN A C 1
ATOM 650 O O . GLN A 1 79 ? 1.151 13.410 -6.188 1.00 65.62 79 GLN A O 1
ATOM 655 N N . LEU A 1 80 ? 2.949 12.190 -5.698 1.00 61.94 80 LEU A N 1
ATOM 656 C CA . LEU A 1 80 ? 2.211 10.977 -5.337 1.00 61.94 80 LEU A CA 1
ATOM 657 C C . LEU A 1 80 ? 2.690 10.335 -4.030 1.00 61.94 80 LEU A C 1
ATOM 659 O O . LEU A 1 80 ? 2.036 9.437 -3.528 1.00 61.94 80 LEU A O 1
ATOM 663 N N . HIS A 1 81 ? 3.783 10.767 -3.418 1.00 61.16 81 HIS A N 1
ATOM 664 C CA . HIS A 1 81 ? 4.258 10.246 -2.144 1.00 61.16 81 HIS A CA 1
ATOM 665 C C . HIS A 1 81 ? 3.690 11.103 -1.032 1.00 61.16 81 HIS A C 1
ATOM 667 O O . HIS A 1 81 ? 4.295 12.043 -0.526 1.00 61.16 81 HIS A O 1
ATOM 673 N N . GLN A 1 82 ? 2.445 10.809 -0.700 1.00 74.19 82 GLN A N 1
ATOM 674 C CA . GLN A 1 82 ? 1.781 11.439 0.420 1.00 74.19 82 GLN A CA 1
ATOM 675 C C . GLN A 1 82 ? 1.632 10.394 1.518 1.00 74.19 82 GLN A C 1
ATOM 677 O O . GLN A 1 82 ? 1.326 9.238 1.206 1.00 74.19 82 GLN A O 1
ATOM 682 N N . PRO A 1 83 ? 1.758 10.784 2.800 1.00 88.06 83 PRO A N 1
ATOM 683 C CA . PRO A 1 83 ? 1.448 9.922 3.942 1.00 88.06 83 PRO A CA 1
ATOM 684 C C . PRO A 1 83 ? 0.136 9.138 3.774 1.00 88.06 83 PRO A C 1
ATOM 686 O O . PRO A 1 83 ? 0.002 8.016 4.252 1.00 88.06 83 PRO A O 1
ATOM 689 N N . LEU A 1 84 ? -0.816 9.711 3.031 1.00 89.25 84 LEU A N 1
ATOM 690 C CA . LEU A 1 84 ? -2.099 9.120 2.679 1.00 89.25 84 LEU A CA 1
ATOM 691 C C . LEU A 1 84 ? -2.007 7.826 1.857 1.00 89.25 84 LEU A C 1
ATOM 693 O O . LEU A 1 84 ? -2.768 6.900 2.122 1.00 89.25 84 LEU A O 1
ATOM 697 N N . HIS A 1 85 ? -1.086 7.732 0.898 1.00 89.69 85 HIS A N 1
ATOM 698 C CA . HIS A 1 85 ? -0.908 6.527 0.083 1.00 89.69 85 HIS A CA 1
ATOM 699 C C . HIS A 1 85 ? -0.270 5.398 0.888 1.00 89.69 85 HIS A C 1
ATOM 701 O O . HIS A 1 85 ? -0.696 4.250 0.784 1.00 89.69 85 HIS A O 1
ATOM 707 N N . ALA A 1 86 ? 0.691 5.738 1.747 1.00 92.00 86 ALA A N 1
ATOM 708 C CA . ALA A 1 86 ? 1.305 4.788 2.662 1.00 92.00 86 ALA A CA 1
ATOM 709 C C . ALA A 1 86 ? 0.284 4.271 3.697 1.00 92.00 86 ALA A C 1
ATOM 711 O O . ALA A 1 86 ? 0.164 3.069 3.922 1.00 92.00 86 ALA A O 1
ATOM 712 N N . ALA A 1 87 ? -0.551 5.164 4.241 1.00 94.75 87 ALA A N 1
ATOM 713 C CA . ALA A 1 87 ? -1.666 4.791 5.109 1.00 94.75 87 ALA A CA 1
ATOM 714 C C . ALA A 1 87 ? -2.703 3.914 4.386 1.00 94.75 87 ALA A C 1
ATOM 716 O O . ALA A 1 87 ? -3.191 2.937 4.949 1.00 94.75 87 ALA A O 1
ATOM 717 N N . GLY A 1 88 ? -3.035 4.243 3.134 1.00 94.81 88 GLY A N 1
ATOM 718 C CA . GLY A 1 88 ? -3.934 3.446 2.301 1.00 94.81 88 GLY A CA 1
ATOM 719 C C . GLY A 1 88 ? -3.405 2.030 2.084 1.00 94.81 88 GLY A C 1
ATOM 720 O O . GLY A 1 88 ? -4.152 1.068 2.251 1.00 94.81 88 GLY A O 1
ATOM 721 N N . PHE A 1 89 ? -2.116 1.897 1.773 1.00 95.25 89 PHE A N 1
ATOM 722 C CA . PHE A 1 89 ? -1.446 0.605 1.652 1.00 95.25 89 PHE A CA 1
ATOM 723 C C . PHE A 1 89 ? -1.491 -0.197 2.955 1.00 95.25 89 PHE A C 1
ATOM 725 O O . PHE A 1 89 ? -1.950 -1.337 2.947 1.00 95.25 89 PHE A O 1
ATOM 732 N N . TYR A 1 90 ? -1.103 0.418 4.077 1.00 96.94 90 TYR A N 1
ATOM 733 C CA . TYR A 1 90 ? -1.101 -0.233 5.391 1.00 96.94 90 TYR A CA 1
ATOM 734 C C . TYR A 1 90 ? -2.492 -0.751 5.784 1.00 96.94 90 TYR A C 1
ATOM 736 O O . TYR A 1 90 ? -2.649 -1.830 6.354 1.00 96.94 90 TYR A O 1
ATOM 744 N N . LEU A 1 91 ? -3.536 0.017 5.472 1.00 97.12 91 LEU A N 1
ATOM 745 C CA . LEU A 1 91 ? -4.913 -0.336 5.809 1.00 97.12 91 LEU A CA 1
ATOM 746 C C . LEU A 1 91 ? -5.552 -1.279 4.782 1.00 97.12 91 LEU A C 1
ATOM 748 O O . LEU A 1 91 ? -6.682 -1.714 4.992 1.00 97.12 91 LEU A O 1
ATOM 752 N N . ASN A 1 92 ? -4.872 -1.636 3.690 1.00 97.31 92 ASN A N 1
ATOM 753 C CA . ASN A 1 92 ? -5.372 -2.653 2.776 1.00 97.31 92 ASN A CA 1
ATOM 754 C C . ASN A 1 92 ? -5.122 -4.056 3.365 1.00 97.31 92 ASN A C 1
ATOM 756 O O . ASN A 1 92 ? -3.970 -4.488 3.438 1.00 97.31 92 ASN A O 1
ATOM 760 N N . PRO A 1 93 ? -6.171 -4.818 3.730 1.00 97.06 93 PRO A N 1
ATOM 761 C CA . PRO A 1 93 ? -6.001 -6.117 4.374 1.00 97.06 93 PRO A CA 1
ATOM 762 C C . PRO A 1 93 ? -5.373 -7.162 3.448 1.00 97.06 93 PRO A C 1
ATOM 764 O O . PRO A 1 93 ? -4.782 -8.126 3.922 1.00 97.06 93 PRO A O 1
ATOM 767 N N . GLN A 1 94 ? -5.468 -7.025 2.127 1.00 95.69 94 GLN A N 1
ATOM 768 C CA . GLN A 1 94 ? -4.725 -7.924 1.251 1.00 95.69 94 GLN A CA 1
ATOM 769 C C . GLN A 1 94 ? -3.218 -7.709 1.417 1.00 95.69 94 GLN A C 1
ATOM 771 O O . GLN A 1 94 ? -2.495 -8.666 1.671 1.00 95.69 94 GLN A O 1
ATOM 776 N N . PHE A 1 95 ? -2.754 -6.467 1.281 1.00 95.38 95 PHE A N 1
ATOM 777 C CA . PHE A 1 95 ? -1.322 -6.173 1.238 1.00 95.38 95 PHE A CA 1
ATOM 778 C C . PHE A 1 95 ? -0.672 -6.213 2.612 1.00 95.38 95 PHE A C 1
ATOM 780 O O . PHE A 1 95 ? 0.404 -6.792 2.742 1.00 95.38 95 PHE A O 1
ATOM 787 N N . TYR A 1 96 ? -1.355 -5.695 3.635 1.00 97.06 96 TYR A N 1
ATOM 788 C CA . TYR A 1 96 ? -0.855 -5.748 5.002 1.00 97.06 96 TYR A CA 1
ATOM 789 C C . TYR A 1 96 ? -0.610 -7.190 5.439 1.00 97.06 96 TYR A C 1
ATOM 791 O O . TYR A 1 96 ? 0.502 -7.532 5.808 1.00 97.06 96 TYR A O 1
ATOM 799 N N . TYR A 1 97 ? -1.608 -8.075 5.345 1.00 96.56 97 TYR A N 1
ATOM 800 C CA . TYR A 1 97 ? -1.440 -9.440 5.850 1.00 96.56 97 TYR A CA 1
ATOM 801 C C . TYR A 1 97 ? -0.595 -10.344 4.942 1.00 96.56 97 TYR A C 1
ATOM 803 O O . TYR A 1 97 ? -0.057 -11.329 5.440 1.00 96.56 97 TYR A O 1
ATOM 811 N N . ASP A 1 98 ? -0.460 -10.035 3.646 1.00 94.94 98 ASP A N 1
ATOM 812 C CA . ASP A 1 98 ? 0.482 -10.747 2.771 1.00 94.94 98 ASP A CA 1
ATOM 813 C C . ASP A 1 98 ? 1.949 -10.405 3.123 1.00 94.94 98 ASP A C 1
ATOM 815 O O . ASP A 1 98 ? 2.821 -11.242 2.910 1.00 94.94 98 ASP A O 1
ATOM 819 N N . ASN A 1 99 ? 2.221 -9.220 3.694 1.00 93.19 99 ASN A N 1
ATOM 820 C CA . ASN A 1 99 ? 3.574 -8.710 3.969 1.00 93.19 99 ASN A CA 1
ATOM 821 C C . ASN A 1 99 ? 3.699 -8.011 5.343 1.00 93.19 99 ASN A C 1
ATOM 823 O O . ASN A 1 99 ? 4.359 -6.973 5.452 1.00 93.19 99 ASN A O 1
ATOM 827 N N . ALA A 1 100 ? 3.059 -8.544 6.390 1.00 93.62 100 ALA A N 1
ATOM 828 C CA . ALA A 1 100 ? 2.869 -7.823 7.658 1.00 93.62 100 ALA A CA 1
ATOM 829 C C . ALA A 1 100 ? 4.193 -7.420 8.321 1.00 93.62 100 ALA A C 1
ATOM 831 O O . ALA A 1 100 ? 4.358 -6.269 8.715 1.00 93.62 100 ALA A O 1
ATOM 832 N N . GLU A 1 101 ? 5.161 -8.339 8.359 1.00 92.81 101 GLU A N 1
ATOM 833 C CA . GLU A 1 101 ? 6.488 -8.096 8.935 1.00 92.81 101 GLU A CA 1
ATOM 834 C C . GLU A 1 101 ? 7.222 -6.961 8.209 1.00 92.81 101 GLU A C 1
ATOM 836 O O . GLU A 1 101 ? 7.599 -5.978 8.843 1.00 92.81 101 GLU A O 1
ATOM 841 N N . LYS A 1 102 ? 7.336 -7.040 6.873 1.00 92.38 102 LYS A N 1
ATOM 842 C CA . LYS A 1 102 ? 7.969 -5.993 6.050 1.00 92.38 102 LYS A CA 1
ATOM 843 C C . LYS A 1 102 ? 7.281 -4.644 6.270 1.00 92.38 102 LYS A C 1
ATOM 845 O O . LYS A 1 102 ? 7.955 -3.648 6.506 1.00 92.38 102 LYS A O 1
ATOM 850 N N . THR A 1 103 ? 5.949 -4.638 6.247 1.00 93.31 103 THR A N 1
ATOM 851 C CA . THR A 1 103 ? 5.128 -3.428 6.386 1.00 93.31 103 THR A CA 1
ATOM 852 C C . THR A 1 103 ? 5.297 -2.764 7.753 1.00 93.31 103 THR A C 1
ATOM 854 O O . THR A 1 103 ? 5.346 -1.542 7.838 1.00 93.31 103 THR A O 1
ATOM 857 N N . ASP A 1 104 ? 5.404 -3.550 8.825 1.00 93.12 104 ASP A N 1
ATOM 858 C CA . ASP A 1 104 ? 5.572 -3.033 10.185 1.00 93.12 104 ASP A CA 1
ATOM 859 C C . ASP A 1 104 ? 6.994 -2.538 10.482 1.00 93.12 104 ASP A C 1
ATOM 861 O O . ASP A 1 104 ? 7.175 -1.719 11.384 1.00 93.12 104 ASP A O 1
ATOM 865 N N . THR A 1 105 ? 7.996 -3.021 9.744 1.00 94.12 105 THR A N 1
ATOM 866 C CA . THR A 1 105 ? 9.389 -2.552 9.855 1.00 94.12 105 THR A CA 1
ATOM 867 C C . THR A 1 105 ? 9.717 -1.371 8.946 1.00 94.12 105 THR A C 1
ATOM 869 O O . THR A 1 105 ? 10.763 -0.747 9.113 1.00 94.12 105 THR A O 1
ATOM 872 N N . ASP A 1 106 ? 8.847 -1.064 7.985 1.00 93.50 106 ASP A N 1
ATOM 873 C CA . ASP A 1 106 ? 9.056 0.022 7.036 1.00 93.50 106 ASP A CA 1
ATOM 874 C C . ASP A 1 106 ? 8.705 1.377 7.674 1.00 93.50 106 ASP A C 1
ATOM 876 O O . ASP A 1 106 ? 7.536 1.709 7.905 1.00 93.50 106 ASP A O 1
ATOM 880 N N . GLU A 1 107 ? 9.740 2.166 7.981 1.00 93.12 107 GLU A N 1
ATOM 881 C CA . GLU A 1 107 ? 9.596 3.471 8.630 1.00 93.12 107 GLU A CA 1
ATOM 882 C C . GLU A 1 107 ? 8.726 4.427 7.807 1.00 93.12 107 GLU A C 1
ATOM 884 O O . GLU A 1 107 ? 7.932 5.179 8.375 1.00 93.12 107 GLU A O 1
ATOM 889 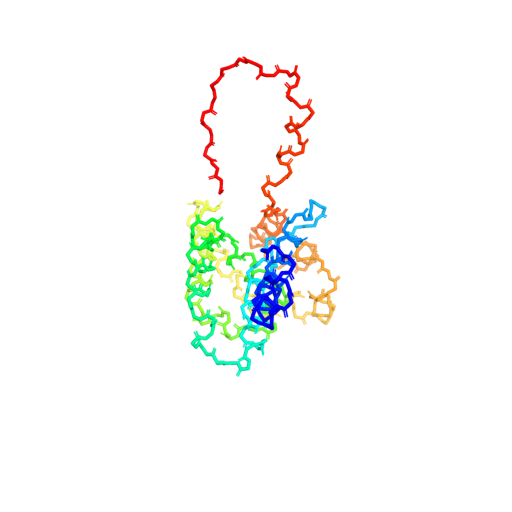N N . GLU A 1 108 ? 8.833 4.391 6.480 1.00 91.12 108 GLU A N 1
ATOM 890 C CA . GLU A 1 108 ? 8.080 5.270 5.593 1.00 91.12 108 GLU A CA 1
ATOM 891 C C . GLU A 1 108 ? 6.580 4.989 5.707 1.00 91.12 108 GLU A C 1
ATOM 893 O O . GLU A 1 108 ? 5.773 5.915 5.865 1.00 91.12 108 GLU A O 1
ATOM 898 N N . ILE A 1 109 ? 6.214 3.705 5.697 1.00 93.31 109 ILE A N 1
ATOM 899 C CA . ILE A 1 109 ? 4.819 3.272 5.742 1.00 93.31 109 ILE A CA 1
ATOM 900 C C . ILE A 1 109 ? 4.203 3.560 7.109 1.00 93.31 109 ILE A C 1
ATOM 902 O O . ILE A 1 109 ? 3.132 4.173 7.197 1.00 93.31 109 ILE A O 1
ATOM 906 N N . VAL A 1 110 ? 4.895 3.179 8.184 1.00 94.75 110 VAL A N 1
ATOM 907 C CA . VAL A 1 110 ? 4.413 3.380 9.556 1.00 94.75 110 VAL A CA 1
ATOM 908 C C . VAL A 1 110 ? 4.338 4.872 9.901 1.00 94.75 110 VAL A C 1
ATOM 910 O O . VAL A 1 110 ? 3.324 5.343 10.425 1.00 94.75 110 VAL A O 1
ATOM 913 N N . SER A 1 111 ? 5.368 5.651 9.553 1.00 93.56 111 SER A N 1
ATOM 914 C CA . SER A 1 111 ? 5.377 7.109 9.742 1.00 93.56 111 SER A CA 1
ATOM 915 C C . SER A 1 111 ? 4.265 7.780 8.937 1.00 93.56 111 SER A C 1
ATOM 917 O O . SER A 1 111 ? 3.572 8.667 9.445 1.00 93.56 111 SER A O 1
ATOM 919 N N . GLY A 1 112 ? 4.043 7.331 7.697 1.00 93.06 112 GLY A N 1
ATOM 920 C CA . GLY A 1 112 ? 2.958 7.798 6.843 1.00 93.06 112 GLY A CA 1
ATOM 921 C C . GLY A 1 112 ? 1.583 7.592 7.480 1.00 93.06 112 GLY A C 1
ATOM 922 O O . GLY A 1 112 ? 0.808 8.546 7.596 1.00 93.06 112 GLY A O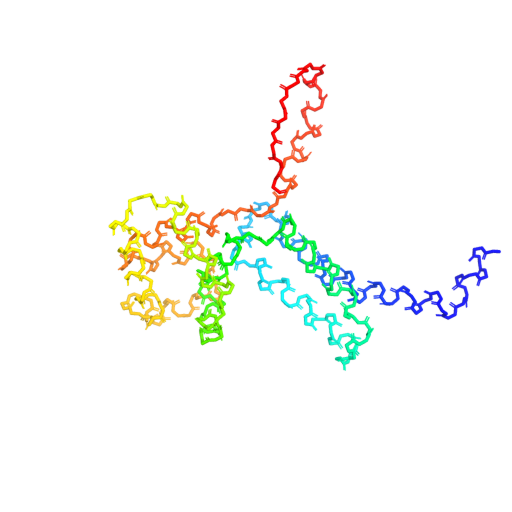 1
ATOM 923 N N . LEU A 1 113 ? 1.308 6.387 7.985 1.00 95.31 113 LEU A N 1
ATOM 924 C CA . LEU A 1 113 ? 0.063 6.076 8.691 1.00 95.31 113 LEU A CA 1
ATOM 925 C C . LEU A 1 113 ? -0.166 7.000 9.893 1.00 95.31 113 LEU A C 1
ATOM 927 O O . LEU A 1 113 ? -1.229 7.617 10.008 1.00 95.31 113 LEU A O 1
ATOM 931 N N . TYR A 1 114 ? 0.823 7.130 10.778 1.00 94.25 114 TYR A N 1
ATOM 932 C CA . TYR A 1 114 ? 0.677 7.945 11.986 1.00 94.25 114 TYR A CA 1
ATOM 933 C C . TYR A 1 114 ? 0.500 9.432 11.680 1.00 94.25 114 TYR A C 1
ATOM 935 O O . TYR A 1 114 ? -0.337 10.085 12.310 1.00 94.25 114 TYR A O 1
ATOM 943 N N . LYS A 1 115 ? 1.196 9.967 10.669 1.00 93.00 115 LYS A N 1
ATOM 944 C CA . LYS A 1 115 ? 0.977 11.342 10.191 1.00 93.00 115 LYS A CA 1
ATOM 945 C C . LYS A 1 115 ? -0.466 11.553 9.731 1.00 93.00 115 LYS A C 1
ATOM 947 O O . LYS A 1 115 ? -1.068 12.572 10.065 1.00 93.00 115 LYS A O 1
ATOM 952 N N . VAL A 1 116 ? -1.047 10.596 9.006 1.00 92.94 116 VAL A N 1
ATOM 953 C CA . VAL A 1 116 ? -2.442 10.691 8.545 1.00 92.94 116 VAL A CA 1
ATOM 954 C C . VAL A 1 116 ? -3.424 10.610 9.707 1.00 92.94 116 VAL A C 1
ATOM 956 O O . VAL A 1 116 ? -4.368 11.398 9.745 1.00 92.94 116 VAL A O 1
ATOM 959 N N . ILE A 1 117 ? -3.197 9.725 10.680 1.00 93.44 117 ILE A N 1
ATOM 960 C CA . ILE A 1 117 ? -4.039 9.638 11.882 1.00 93.44 117 ILE A CA 1
ATOM 961 C C . ILE A 1 117 ? -4.036 10.979 12.630 1.00 93.44 117 ILE A C 1
ATOM 963 O O . ILE A 1 117 ? -5.105 11.525 12.886 1.00 93.44 117 ILE A O 1
ATOM 967 N N . GLN A 1 118 ? -2.865 11.575 12.876 1.00 91.50 118 GLN A N 1
ATOM 968 C CA . GLN A 1 118 ? -2.740 12.899 13.512 1.00 91.50 118 GLN A CA 1
ATOM 969 C C . GLN A 1 118 ? -3.332 14.041 12.663 1.00 91.50 118 GLN A C 1
ATOM 971 O O . GLN A 1 118 ? -3.770 15.086 13.164 1.00 91.50 118 GLN A O 1
ATOM 976 N N . MET A 1 119 ? -3.326 13.888 11.339 1.00 90.12 119 MET A N 1
ATOM 977 C CA . MET A 1 119 ? -3.947 14.854 10.442 1.00 90.12 119 MET A CA 1
ATOM 978 C C . MET A 1 119 ? -5.475 14.800 10.542 1.00 90.12 119 MET A C 1
ATOM 980 O O . MET A 1 119 ? -6.107 15.858 10.579 1.00 90.12 119 MET A O 1
ATOM 984 N N . LEU A 1 120 ? -6.048 13.595 10.593 1.00 89.75 120 LEU A N 1
ATOM 985 C CA . LEU A 1 120 ? -7.489 13.347 10.565 1.00 89.75 120 LEU A CA 1
ATOM 986 C C . LEU A 1 120 ? -8.162 13.431 11.939 1.00 89.75 120 LEU A C 1
ATOM 988 O O . LEU A 1 120 ? -9.340 13.781 11.990 1.00 89.75 120 LEU A O 1
ATOM 992 N N . GLU A 1 121 ? -7.439 13.137 13.018 1.00 92.88 121 GLU A N 1
ATOM 993 C CA . GLU A 1 121 ? -7.924 13.203 14.396 1.00 92.88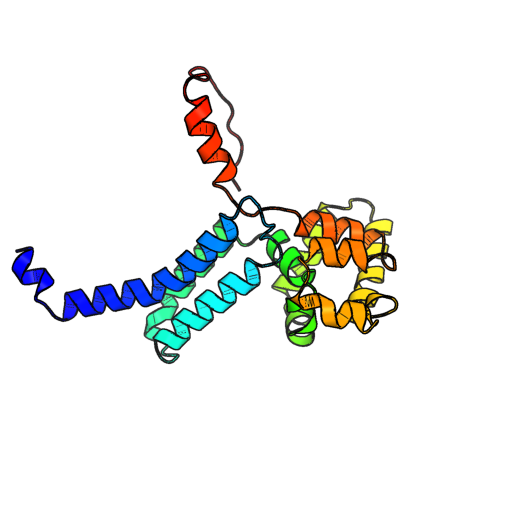 121 GLU A CA 1
ATOM 994 C C . GLU A 1 121 ? -7.030 14.138 15.220 1.00 92.88 121 GLU A C 1
ATOM 996 O O . GLU A 1 121 ? -5.841 13.889 15.413 1.00 92.88 121 GLU A O 1
ATOM 1001 N N . LYS A 1 122 ? -7.602 15.267 15.658 1.00 91.06 122 LYS A N 1
ATOM 1002 C CA . LYS A 1 122 ? -6.880 16.320 16.399 1.00 91.06 122 LYS A CA 1
ATOM 1003 C C . LYS A 1 122 ? -6.896 16.092 17.903 1.00 91.06 122 LYS A C 1
ATOM 1005 O O . LYS A 1 122 ? -6.062 16.652 18.613 1.00 91.06 122 LYS A O 1
ATOM 1010 N N . ASP A 1 123 ? -7.840 15.288 18.370 1.00 94.06 123 ASP A N 1
ATOM 1011 C CA . ASP A 1 123 ? -7.937 14.862 19.754 1.00 94.06 123 ASP A CA 1
ATOM 1012 C C . ASP A 1 123 ? -6.877 13.786 20.037 1.00 94.06 123 ASP A C 1
ATOM 1014 O O . ASP A 1 123 ? -6.860 12.722 19.413 1.00 94.06 123 ASP A O 1
ATOM 1018 N N . ARG A 1 124 ? -5.967 14.077 20.973 1.00 91.50 124 ARG A N 1
ATOM 1019 C CA . ARG A 1 124 ? -4.846 13.185 21.300 1.00 91.50 124 ARG A CA 1
ATOM 1020 C C . ARG A 1 124 ? -5.312 11.882 21.936 1.00 91.50 124 ARG A C 1
ATOM 1022 O O . ARG A 1 124 ? -4.717 10.845 21.658 1.00 91.50 124 ARG A O 1
ATOM 1029 N N . ASP A 1 125 ? -6.374 11.925 22.733 1.00 93.19 125 ASP A N 1
ATOM 1030 C CA . ASP A 1 125 ? -6.880 10.742 23.425 1.00 93.19 125 ASP A CA 1
ATOM 1031 C C . ASP A 1 125 ? -7.524 9.794 22.412 1.00 93.19 125 ASP A C 1
ATOM 1033 O O . ASP A 1 125 ? -7.257 8.593 22.408 1.00 93.19 125 ASP A O 1
ATOM 1037 N N . LYS A 1 126 ? -8.283 10.340 21.452 1.00 93.06 126 LYS A N 1
ATOM 1038 C CA . LYS A 1 126 ? -8.825 9.544 20.339 1.00 93.06 126 LYS A CA 1
ATOM 1039 C C . LYS A 1 126 ? -7.738 9.004 19.422 1.00 93.06 126 LYS A C 1
ATOM 1041 O O . LYS A 1 126 ? -7.823 7.848 19.017 1.00 93.06 126 LYS A O 1
ATOM 1046 N N . ALA A 1 127 ? -6.716 9.801 19.107 1.00 92.25 127 ALA A N 1
ATOM 1047 C CA . ALA A 1 127 ? -5.578 9.334 18.320 1.00 92.25 127 ALA A CA 1
ATOM 1048 C C . ALA A 1 127 ? -4.855 8.162 19.010 1.00 92.25 127 ALA A C 1
ATOM 1050 O O . ALA A 1 127 ? -4.510 7.193 18.337 1.00 92.25 127 ALA A O 1
ATOM 1051 N N . SER A 1 128 ? -4.698 8.207 20.339 1.00 92.50 128 SER A N 1
ATOM 1052 C CA . SER A 1 128 ? -4.160 7.084 21.120 1.00 92.50 128 SER A CA 1
ATOM 1053 C C . SER A 1 128 ? -5.047 5.843 21.009 1.00 92.50 128 SER A C 1
ATOM 1055 O O . SER A 1 128 ? -4.547 4.767 20.701 1.00 92.50 128 SER A O 1
ATOM 1057 N N . LEU A 1 129 ? -6.367 5.995 21.155 1.00 95.12 129 LEU A N 1
ATOM 1058 C CA . LEU A 1 129 ? -7.310 4.880 21.008 1.00 95.12 129 LEU A CA 1
ATOM 1059 C C . LEU A 1 129 ? -7.258 4.240 19.614 1.00 95.12 129 LEU A C 1
ATOM 1061 O O . LEU A 1 129 ? -7.378 3.025 19.489 1.00 95.12 129 LEU A O 1
ATOM 1065 N N . ILE A 1 130 ? -7.067 5.036 18.559 1.00 95.19 130 ILE A N 1
ATOM 1066 C CA . ILE A 1 130 ? -6.904 4.524 17.191 1.00 95.19 130 ILE A CA 1
ATOM 1067 C C . ILE A 1 130 ? -5.635 3.673 17.077 1.00 95.19 130 ILE A C 1
ATOM 1069 O O . ILE A 1 130 ? -5.660 2.632 16.422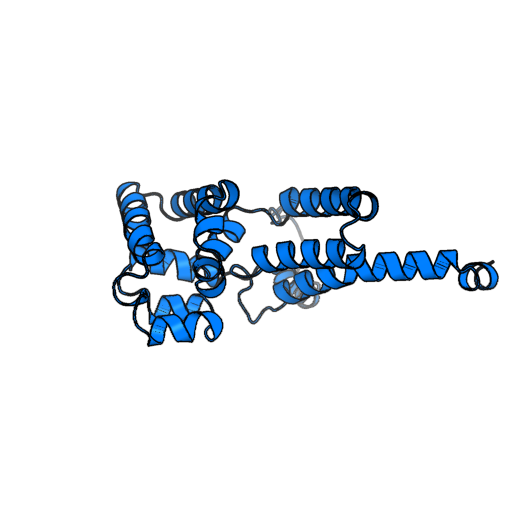 1.00 95.19 130 ILE A O 1
ATOM 1073 N N . ILE A 1 131 ? -4.536 4.099 17.704 1.00 93.56 131 ILE A N 1
ATOM 1074 C CA . ILE A 1 131 ? -3.276 3.343 17.723 1.00 93.56 131 ILE A CA 1
ATOM 1075 C C . ILE A 1 131 ? -3.451 2.035 18.507 1.00 93.56 131 ILE A C 1
ATOM 1077 O O . ILE A 1 131 ? -3.011 0.983 18.044 1.00 93.56 131 ILE A O 1
ATOM 1081 N N . ASP A 1 132 ? -4.157 2.065 19.637 1.00 94.38 132 ASP A N 1
ATOM 1082 C CA . ASP A 1 132 ? -4.470 0.854 20.401 1.00 94.38 132 ASP A CA 1
ATOM 1083 C C . ASP A 1 132 ? -5.341 -0.108 19.580 1.00 94.38 132 ASP A C 1
ATOM 1085 O O . ASP A 1 132 ? -5.083 -1.310 19.521 1.00 94.38 132 ASP A O 1
ATOM 1089 N N . GLU A 1 133 ? -6.350 0.407 18.877 1.00 96.94 133 GLU A N 1
ATOM 1090 C CA . GLU A 1 133 ? -7.177 -0.372 17.954 1.00 96.94 133 GLU A CA 1
ATOM 1091 C C . GLU A 1 133 ? -6.379 -0.944 16.773 1.00 96.94 133 GLU A C 1
ATOM 1093 O O . GLU A 1 133 ? -6.692 -2.040 16.300 1.00 96.94 133 GLU A O 1
ATOM 1098 N N . LEU A 1 134 ? -5.324 -0.255 16.326 1.00 96.06 134 LEU A N 1
ATOM 1099 C CA . LEU A 1 134 ? -4.434 -0.740 15.273 1.00 96.06 134 LEU A CA 1
ATOM 1100 C C . LEU A 1 134 ? -3.798 -2.074 15.665 1.00 96.06 134 LEU A C 1
ATOM 1102 O O . LEU A 1 134 ? -3.739 -2.973 14.833 1.00 96.06 134 LEU A O 1
ATOM 1106 N N . SER A 1 135 ? -3.407 -2.253 16.932 1.00 95.19 135 SER A N 1
ATOM 1107 C CA . SER A 1 135 ? -2.833 -3.519 17.414 1.00 95.19 135 SER A CA 1
ATOM 1108 C C . SER A 1 135 ? -3.762 -4.720 17.181 1.00 95.19 135 SER A C 1
ATOM 1110 O O . SER A 1 135 ? -3.312 -5.769 16.719 1.00 95.19 135 SER A O 1
ATOM 1112 N N . LYS A 1 136 ? -5.077 -4.539 17.366 1.00 96.44 136 LYS A N 1
ATOM 1113 C CA . LYS A 1 136 ? -6.080 -5.586 17.120 1.00 96.44 136 LYS A CA 1
ATOM 1114 C C . LYS A 1 136 ? -6.151 -5.970 15.648 1.00 96.44 136 LYS A C 1
ATOM 1116 O O . LYS A 1 136 ? -6.276 -7.149 15.323 1.00 96.44 136 LYS A O 1
ATOM 1121 N N . TYR A 1 137 ? -6.068 -4.986 14.753 1.00 97.25 137 TYR A N 1
ATOM 1122 C CA . TYR A 1 137 ? -5.978 -5.244 13.318 1.00 97.25 137 TYR A CA 1
ATOM 1123 C C . TYR A 1 137 ? -4.697 -6.017 12.995 1.00 97.25 137 TYR A C 1
ATOM 1125 O O . TYR A 1 137 ? -4.777 -7.098 12.412 1.00 97.25 137 TYR A O 1
ATOM 1133 N N . LYS A 1 138 ? -3.535 -5.548 13.458 1.00 96.19 138 LYS A N 1
ATOM 1134 C CA . LYS A 1 138 ? -2.238 -6.198 13.211 1.00 96.19 138 LYS A CA 1
ATOM 1135 C C . LYS A 1 138 ? -2.233 -7.677 13.602 1.00 96.19 138 LYS A C 1
ATOM 1137 O O . LYS A 1 138 ? -1.877 -8.541 12.805 1.00 96.19 138 LYS A O 1
ATOM 1142 N N . ASN A 1 139 ? -2.734 -7.969 14.798 1.00 95.50 139 ASN A N 1
ATOM 1143 C CA . ASN A 1 139 ? -2.757 -9.313 15.369 1.00 95.50 139 ASN A CA 1
ATOM 1144 C C . ASN A 1 139 ? -3.917 -10.187 14.858 1.00 95.50 139 ASN A C 1
ATOM 1146 O O . ASN A 1 139 ? -4.070 -11.323 15.302 1.00 95.50 139 ASN A O 1
ATOM 1150 N N . ALA A 1 140 ? -4.748 -9.670 13.944 1.00 95.88 140 ALA A N 1
ATOM 1151 C CA . ALA A 1 140 ? -5.984 -10.310 13.497 1.00 95.88 140 ALA A CA 1
ATOM 1152 C C . ALA A 1 140 ? -6.891 -10.741 14.671 1.00 95.88 140 ALA A C 1
ATOM 1154 O O . ALA A 1 140 ? -7.471 -11.826 14.670 1.00 95.88 140 ALA A O 1
ATOM 1155 N N . GLU A 1 141 ? -7.025 -9.885 15.681 1.00 95.69 141 GLU A N 1
ATOM 1156 C CA . GLU A 1 141 ? -7.849 -10.147 16.858 1.00 95.69 141 GLU A CA 1
ATOM 1157 C C . GLU A 1 141 ? -9.343 -9.936 16.577 1.00 95.69 141 GLU A C 1
ATOM 1159 O O . GLU A 1 141 ? -9.758 -9.142 15.727 1.00 95.69 141 GLU A O 1
ATOM 1164 N N . GLY A 1 142 ? -10.186 -10.645 17.331 1.00 94.38 142 GLY A N 1
ATOM 1165 C CA . GLY A 1 142 ? -11.638 -10.529 17.220 1.00 94.38 142 GLY A CA 1
ATOM 1166 C C . GLY A 1 142 ? -12.149 -10.899 15.825 1.00 94.38 142 GLY A C 1
ATOM 1167 O O . GLY A 1 142 ? -11.827 -11.961 15.292 1.00 94.38 142 GLY A O 1
ATOM 1168 N N . ILE A 1 143 ? -12.962 -10.020 15.231 1.00 96.44 143 ILE A N 1
ATOM 1169 C CA . ILE A 1 143 ? -13.610 -10.270 13.934 1.00 96.44 143 ILE A CA 1
ATOM 1170 C C . ILE A 1 143 ? -12.577 -10.432 12.804 1.00 96.44 143 ILE A C 1
ATOM 1172 O O . ILE A 1 143 ? -12.812 -11.194 11.864 1.00 96.44 143 ILE A O 1
ATOM 1176 N N . PHE A 1 144 ? -11.413 -9.782 12.900 1.00 96.88 144 PHE A N 1
ATOM 1177 C CA . PHE A 1 144 ? -10.370 -9.839 11.872 1.00 96.88 144 PHE A CA 1
ATOM 1178 C C . PHE A 1 144 ? -9.742 -11.227 11.694 1.00 96.88 144 PHE A C 1
ATOM 1180 O O . PHE A 1 144 ? -9.242 -11.532 10.605 1.00 96.88 144 PHE A O 1
ATOM 1187 N N . GLY A 1 145 ? -9.784 -12.055 12.742 1.00 96.12 145 GLY A N 1
ATOM 1188 C CA . GLY A 1 145 ? -9.263 -13.423 12.762 1.00 96.12 145 GLY A CA 1
ATOM 1189 C C . GLY A 1 145 ? -10.271 -14.480 12.318 1.00 96.12 145 GLY A C 1
ATOM 1190 O O . GLY A 1 145 ? -9.919 -15.650 12.179 1.00 96.12 145 GLY A O 1
ATOM 1191 N N . PHE A 1 146 ? -11.531 -14.109 12.070 1.00 97.00 146 PHE A N 1
ATOM 1192 C CA . PHE A 1 146 ? -12.512 -15.061 11.560 1.00 97.00 146 PHE A CA 1
ATOM 1193 C C . PHE A 1 146 ? -12.133 -15.532 10.156 1.00 97.00 146 PHE A C 1
ATOM 1195 O O . PHE A 1 146 ? -11.789 -14.729 9.288 1.00 97.00 146 PHE A O 1
ATOM 1202 N N . ASN A 1 147 ? -12.307 -16.831 9.891 1.00 96.94 147 ASN A N 1
ATOM 1203 C CA . ASN A 1 147 ? -12.049 -17.422 8.571 1.00 96.94 147 ASN A CA 1
ATOM 1204 C C . ASN A 1 147 ? -12.755 -16.655 7.442 1.00 96.94 147 ASN A C 1
ATOM 1206 O O . ASN A 1 147 ? -12.185 -16.454 6.372 1.00 96.94 147 ASN A O 1
ATOM 1210 N N . MET A 1 148 ? -13.972 -16.160 7.692 1.00 95.94 148 MET A N 1
ATOM 1211 C CA . MET A 1 148 ? -14.698 -15.340 6.723 1.00 95.94 148 MET A CA 1
ATOM 1212 C C . MET A 1 148 ? -13.988 -14.011 6.430 1.00 95.94 148 MET A C 1
ATOM 1214 O O . MET A 1 148 ? -13.904 -13.627 5.266 1.00 95.94 148 MET A O 1
ATOM 1218 N N . ALA A 1 149 ? -13.449 -13.330 7.446 1.00 96.69 149 ALA A N 1
ATOM 1219 C CA . ALA A 1 149 ? -12.689 -12.097 7.258 1.00 96.69 149 ALA A CA 1
ATOM 1220 C C . ALA A 1 149 ? -11.403 -12.369 6.465 1.00 96.69 149 ALA A C 1
ATOM 1222 O O . ALA A 1 149 ? -11.135 -11.666 5.489 1.00 96.69 149 ALA A O 1
ATOM 1223 N N . ILE A 1 150 ? -10.672 -13.435 6.815 1.00 96.69 150 ILE A N 1
ATOM 1224 C CA . ILE A 1 150 ? -9.426 -13.858 6.157 1.00 96.69 150 ILE A CA 1
ATOM 1225 C C . ILE A 1 150 ? -9.659 -14.180 4.674 1.00 96.69 150 ILE A C 1
ATOM 1227 O O . ILE A 1 150 ? -8.999 -13.614 3.803 1.00 96.69 150 ILE A O 1
ATOM 1231 N N . CYS A 1 151 ? -10.638 -15.033 4.354 1.00 96.12 151 CYS A N 1
ATOM 1232 C CA . CYS A 1 151 ? -10.925 -15.419 2.970 1.00 96.12 151 CYS A CA 1
ATOM 1233 C C . CYS A 1 151 ? -11.411 -14.253 2.094 1.00 96.12 151 CYS A C 1
ATOM 1235 O O . CYS A 1 151 ? -11.343 -14.344 0.865 1.00 96.12 151 CYS A O 1
ATOM 1237 N N . GLN A 1 152 ? -11.932 -13.184 2.701 1.00 96.69 152 GLN A N 1
ATOM 1238 C CA . GLN A 1 152 ? -12.461 -12.019 1.993 1.00 96.69 152 GLN A CA 1
ATOM 1239 C C . GLN A 1 152 ? -11.419 -10.917 1.758 1.00 96.69 152 GLN A C 1
ATOM 1241 O O . GLN A 1 152 ? -11.687 -10.034 0.946 1.00 96.69 152 GLN A O 1
ATOM 1246 N N . ARG A 1 153 ? -10.231 -10.973 2.386 1.00 95.56 153 ARG A N 1
ATOM 1247 C CA . ARG A 1 153 ? -9.188 -9.928 2.265 1.00 95.56 153 ARG A CA 1
ATOM 1248 C C . ARG A 1 153 ? -8.804 -9.622 0.813 1.00 95.56 153 ARG A C 1
ATOM 1250 O O . ARG A 1 153 ? -8.594 -8.468 0.485 1.00 95.56 153 ARG A O 1
ATOM 1257 N N . LYS A 1 154 ? -8.770 -10.649 -0.050 1.00 93.81 154 LYS A N 1
ATOM 1258 C CA . LYS A 1 154 ? -8.419 -10.544 -1.485 1.00 93.81 154 LYS A CA 1
ATOM 1259 C C . LYS A 1 154 ? -9.627 -10.460 -2.427 1.00 93.81 154 LYS A C 1
ATOM 1261 O O . LYS A 1 154 ? -9.459 -10.421 -3.641 1.00 93.81 154 LYS A O 1
ATOM 1266 N N . LYS A 1 155 ? -10.849 -10.552 -1.888 1.00 93.25 155 LYS A N 1
ATOM 1267 C CA . LYS A 1 155 ? -12.093 -10.660 -2.676 1.00 93.25 155 LYS A CA 1
ATOM 1268 C C . LYS A 1 155 ? -12.959 -9.409 -2.593 1.00 93.25 155 LYS A C 1
ATOM 1270 O O . LYS A 1 155 ? -13.693 -9.126 -3.534 1.00 93.25 155 LYS A O 1
ATOM 1275 N N . LYS A 1 156 ? -12.908 -8.701 -1.464 1.00 92.81 156 LYS A N 1
ATOM 1276 C CA . LYS A 1 156 ? -13.619 -7.441 -1.244 1.00 92.81 156 LYS A CA 1
ATOM 1277 C C . LYS A 1 156 ? -12.708 -6.258 -1.526 1.00 92.81 156 LYS A C 1
ATOM 1279 O O . LYS A 1 156 ? -11.506 -6.333 -1.295 1.00 92.81 156 LYS A O 1
ATOM 1284 N N . GLU A 1 157 ? -13.314 -5.156 -1.955 1.00 92.88 157 GLU A N 1
ATOM 1285 C CA . GLU A 1 157 ? -12.625 -3.871 -1.956 1.00 92.88 157 GLU A CA 1
ATOM 1286 C C . GLU A 1 157 ? -12.264 -3.489 -0.503 1.00 92.88 157 GLU A C 1
ATOM 1288 O O . GLU A 1 157 ? -13.043 -3.775 0.418 1.00 92.88 157 GLU A O 1
ATOM 1293 N N . PRO A 1 158 ? -11.105 -2.852 -0.260 1.00 95.50 158 PRO A N 1
ATOM 1294 C CA . PRO A 1 158 ? -10.608 -2.615 1.095 1.00 95.50 158 PRO A CA 1
ATOM 1295 C C . PRO A 1 158 ? -11.593 -1.865 2.001 1.00 95.50 158 PRO A C 1
ATOM 1297 O O . PRO A 1 158 ? -11.817 -2.276 3.139 1.00 95.50 158 PRO A O 1
ATOM 1300 N N . ALA A 1 159 ? -12.234 -0.805 1.499 1.00 95.19 159 ALA A N 1
ATOM 1301 C CA . ALA A 1 159 ? -13.214 -0.037 2.269 1.00 95.19 159 ALA A CA 1
ATOM 1302 C C . ALA A 1 159 ? -14.415 -0.903 2.702 1.00 95.19 159 ALA A C 1
ATOM 1304 O O . ALA A 1 159 ? -14.804 -0.880 3.870 1.00 95.19 159 ALA A O 1
ATOM 1305 N N . ASP A 1 160 ? -14.945 -1.737 1.803 1.00 95.56 160 ASP A N 1
ATOM 1306 C CA . ASP A 1 160 ? -16.055 -2.651 2.104 1.00 95.56 160 ASP A CA 1
ATOM 1307 C C . ASP A 1 160 ? -15.659 -3.732 3.110 1.00 95.56 160 ASP A C 1
ATOM 1309 O O . ASP A 1 160 ? -16.476 -4.160 3.935 1.00 95.56 160 ASP A O 1
ATOM 1313 N N . TRP A 1 161 ? -14.410 -4.199 3.048 1.00 97.38 161 TRP A N 1
ATOM 1314 C CA . TRP A 1 161 ? -13.875 -5.131 4.033 1.00 97.38 161 TRP A CA 1
ATOM 1315 C C . TRP A 1 161 ? -13.860 -4.491 5.425 1.00 97.38 161 TRP A C 1
ATOM 1317 O O . TRP A 1 161 ? -14.374 -5.092 6.369 1.00 97.38 161 TRP A O 1
ATOM 1327 N N . TRP A 1 162 ? -13.392 -3.243 5.542 1.00 97.94 162 TRP A N 1
ATOM 1328 C CA . TRP A 1 162 ? -13.428 -2.495 6.802 1.00 97.94 162 TRP A CA 1
ATOM 1329 C C . TRP A 1 162 ? -14.846 -2.245 7.303 1.00 97.94 162 TRP A C 1
ATOM 1331 O O . TRP A 1 162 ? -15.096 -2.424 8.491 1.00 97.94 162 TRP A O 1
ATOM 1341 N N . ILE A 1 163 ? -15.800 -1.903 6.433 1.00 97.19 163 ILE A N 1
ATOM 1342 C CA . ILE A 1 163 ? -17.217 -1.764 6.819 1.00 97.19 163 ILE A CA 1
ATOM 1343 C C . ILE A 1 163 ? -17.756 -3.080 7.398 1.00 97.19 163 ILE A C 1
ATOM 1345 O O . ILE A 1 163 ? -18.459 -3.071 8.405 1.00 97.19 163 ILE A O 1
ATOM 1349 N N . THR A 1 164 ? -17.395 -4.214 6.792 1.00 97.31 164 THR A N 1
ATOM 1350 C CA . THR A 1 164 ? -17.917 -5.534 7.179 1.00 97.31 164 THR A CA 1
ATOM 1351 C C . THR A 1 164 ? -17.280 -6.063 8.470 1.00 97.31 164 THR A C 1
ATOM 1353 O O . THR A 1 164 ? -17.973 -6.644 9.303 1.00 97.31 164 THR A O 1
ATOM 1356 N N . PHE A 1 165 ? -15.964 -5.901 8.634 1.00 97.38 165 PHE A N 1
ATOM 1357 C CA . PHE A 1 165 ? -15.186 -6.603 9.664 1.00 97.38 165 PHE A CA 1
ATOM 1358 C C . PHE A 1 165 ? -14.545 -5.683 10.713 1.00 97.38 165 PHE A C 1
ATOM 1360 O O . PHE A 1 165 ? -14.050 -6.169 11.724 1.00 97.38 165 PHE A O 1
ATOM 1367 N N . GLY A 1 166 ? -14.590 -4.362 10.522 1.00 96.00 166 GLY A N 1
ATOM 1368 C CA . GLY A 1 166 ? -13.955 -3.370 11.398 1.00 96.00 166 GLY A CA 1
ATOM 1369 C C . GLY A 1 166 ? -14.717 -3.022 12.679 1.00 96.00 166 GLY A C 1
ATOM 1370 O O . GLY A 1 166 ? -14.263 -2.164 13.427 1.00 96.00 166 GLY A O 1
ATOM 1371 N N . ALA A 1 167 ? -15.855 -3.664 12.963 1.00 94.38 167 ALA A N 1
ATOM 1372 C CA . ALA A 1 167 ? -16.714 -3.305 14.099 1.00 94.38 167 ALA A CA 1
ATOM 1373 C C . ALA A 1 167 ? -16.026 -3.435 15.475 1.00 94.38 167 ALA A C 1
ATOM 1375 O O . ALA A 1 167 ? -16.423 -2.769 16.428 1.00 94.38 167 ALA A O 1
ATOM 1376 N N . SER A 1 168 ? -14.982 -4.266 15.591 1.00 91.00 168 SER A N 1
ATOM 1377 C CA . SER A 1 168 ? -14.174 -4.403 16.817 1.00 91.00 168 SER A CA 1
ATOM 1378 C C . SER A 1 168 ? -13.225 -3.222 17.076 1.00 91.00 168 SER A C 1
ATOM 1380 O O . SER A 1 168 ? -12.622 -3.150 18.150 1.00 91.00 168 SER A O 1
ATOM 1382 N N . THR A 1 169 ? -13.084 -2.320 16.104 1.00 96.69 169 THR A N 1
ATOM 1383 C CA . THR A 1 169 ? -12.191 -1.155 16.122 1.00 96.69 169 THR A CA 1
ATOM 1384 C C . THR A 1 169 ? -12.896 0.048 15.478 1.00 96.69 169 THR A C 1
ATOM 1386 O O . THR A 1 169 ? -12.584 0.419 14.343 1.00 96.69 169 THR A O 1
ATOM 1389 N N . PRO A 1 170 ? -13.920 0.625 16.129 1.00 96.00 170 PRO A N 1
ATOM 1390 C CA . PRO A 1 170 ? -14.779 1.634 15.509 1.00 96.00 170 PRO A CA 1
ATOM 1391 C C . PRO A 1 170 ? -14.043 2.928 15.123 1.00 96.00 170 PRO A C 1
ATOM 1393 O O . PRO A 1 170 ? -14.391 3.552 14.116 1.00 96.00 170 PRO A O 1
ATOM 1396 N N . ASN A 1 171 ? -13.023 3.343 15.881 1.00 96.31 171 ASN A N 1
ATOM 1397 C CA . ASN A 1 171 ? -12.278 4.569 15.584 1.00 96.31 171 ASN A CA 1
ATOM 1398 C C . ASN A 1 171 ? -11.354 4.362 14.377 1.00 96.31 171 ASN A C 1
ATOM 1400 O O . ASN A 1 171 ? -11.348 5.169 13.442 1.00 96.31 171 ASN A O 1
ATOM 1404 N N . LEU A 1 172 ? -10.639 3.238 14.357 1.00 97.19 172 LEU A N 1
ATOM 1405 C CA . LEU A 1 172 ? -9.798 2.829 13.242 1.00 97.19 172 LEU A CA 1
ATOM 1406 C C . LEU A 1 172 ? -10.626 2.573 11.982 1.00 97.19 172 LEU A C 1
ATOM 1408 O O . LEU A 1 172 ? -10.257 3.044 10.910 1.00 97.19 172 LEU A O 1
ATOM 1412 N N . GLN A 1 173 ? -11.772 1.898 12.103 1.00 97.38 173 GLN A N 1
ATOM 1413 C CA . GLN A 1 173 ? -12.684 1.623 10.991 1.00 97.38 173 GLN A CA 1
ATOM 1414 C C . GLN A 1 173 ? -13.106 2.918 10.297 1.00 97.38 173 GLN A C 1
ATOM 1416 O O . GLN A 1 173 ? -13.060 3.003 9.070 1.00 97.38 173 GLN A O 1
ATOM 1421 N N . LYS A 1 174 ? -13.470 3.952 11.064 1.00 95.75 174 LYS A N 1
ATOM 1422 C CA . LYS A 1 174 ? -13.851 5.257 10.510 1.00 95.75 174 LYS A CA 1
ATOM 1423 C C . LYS A 1 174 ? -12.723 5.880 9.683 1.00 95.75 174 LYS A C 1
ATOM 1425 O O . LYS A 1 174 ? -12.984 6.425 8.611 1.00 95.75 174 LYS A O 1
ATOM 1430 N N . ILE A 1 175 ? -11.483 5.798 10.163 1.00 94.81 175 ILE A N 1
ATOM 1431 C CA . ILE A 1 175 ? -10.310 6.313 9.446 1.00 94.81 175 ILE A CA 1
ATOM 1432 C C . ILE A 1 175 ? -10.008 5.465 8.211 1.00 94.81 175 ILE A C 1
ATOM 1434 O O . ILE A 1 175 ? -9.827 6.022 7.129 1.00 94.81 175 ILE A O 1
ATOM 1438 N N . ALA A 1 176 ? -10.015 4.141 8.342 1.00 96.69 176 ALA A N 1
ATOM 1439 C CA . ALA A 1 176 ? -9.722 3.226 7.251 1.00 96.69 176 ALA A CA 1
ATOM 1440 C C . ALA A 1 176 ? -10.724 3.362 6.108 1.00 96.69 176 ALA A C 1
ATOM 1442 O O . ALA A 1 176 ? -10.314 3.557 4.968 1.00 96.69 176 ALA A O 1
ATOM 1443 N N . VAL A 1 177 ? -12.027 3.374 6.402 1.00 95.81 177 VAL A N 1
ATOM 1444 C CA . VAL A 1 177 ? -13.064 3.606 5.387 1.00 95.81 177 VAL A CA 1
ATOM 1445 C C . VAL A 1 177 ? -12.878 4.971 4.734 1.00 95.81 177 VAL A C 1
ATOM 1447 O O . VAL A 1 177 ? -12.959 5.068 3.512 1.00 95.81 177 VAL A O 1
ATOM 1450 N N . LYS A 1 178 ? -12.570 6.019 5.509 1.00 93.25 178 LYS A N 1
ATOM 1451 C CA . LYS A 1 178 ? -12.354 7.364 4.964 1.00 93.25 178 LYS A CA 1
ATOM 1452 C C . LYS A 1 178 ? -11.173 7.411 3.998 1.00 93.25 178 LYS A C 1
ATOM 1454 O O . LYS A 1 178 ? -11.334 7.956 2.917 1.00 93.25 178 LYS A O 1
ATOM 1459 N N . ILE A 1 179 ? -10.019 6.856 4.370 1.00 92.81 179 ILE A N 1
ATOM 1460 C CA . ILE A 1 179 ? -8.811 6.841 3.529 1.00 92.81 179 ILE A CA 1
ATOM 1461 C C . ILE A 1 179 ? -9.031 5.958 2.300 1.00 92.81 179 ILE A C 1
ATOM 1463 O O . ILE A 1 179 ? -8.795 6.388 1.175 1.00 92.81 179 ILE A O 1
ATOM 1467 N N . LEU A 1 180 ? -9.512 4.732 2.506 1.00 93.69 180 LEU A N 1
ATOM 1468 C CA . LEU A 1 180 ? -9.638 3.728 1.451 1.00 93.69 180 LEU A CA 1
ATOM 1469 C C . LEU A 1 180 ? -10.763 4.023 0.468 1.00 93.69 180 LEU A C 1
ATOM 1471 O O . LEU A 1 180 ? -10.768 3.419 -0.594 1.00 93.69 180 LEU A O 1
ATOM 1475 N N . SER A 1 181 ? -11.691 4.925 0.793 1.00 90.31 181 SER A N 1
ATOM 1476 C CA . SER A 1 181 ? -12.732 5.382 -0.137 1.00 90.31 181 SER A CA 1
ATOM 1477 C C . SER A 1 181 ? -12.281 6.546 -1.025 1.00 90.31 181 SER A C 1
ATOM 1479 O O . SER A 1 181 ? -13.036 6.965 -1.899 1.00 90.31 181 SER A O 1
ATOM 1481 N N . LEU A 1 182 ? -11.076 7.090 -0.823 1.00 85.19 182 LEU A N 1
ATOM 1482 C CA . LEU A 1 182 ? -10.555 8.164 -1.667 1.00 85.19 182 LEU A CA 1
ATOM 1483 C C . LEU A 1 182 ? -10.086 7.625 -3.025 1.00 85.19 182 LEU A C 1
ATOM 1485 O O . LEU A 1 182 ? -9.477 6.557 -3.138 1.00 85.19 182 LEU A O 1
ATOM 1489 N N . THR A 1 183 ? -10.336 8.407 -4.067 1.00 77.69 183 THR A N 1
ATOM 1490 C CA . THR A 1 183 ? -9.794 8.198 -5.412 1.00 77.69 183 THR A CA 1
ATOM 1491 C C . THR A 1 183 ? -8.501 8.994 -5.566 1.00 77.69 183 THR A C 1
ATOM 1493 O O . THR A 1 183 ? -8.439 10.142 -5.132 1.00 77.69 183 THR A O 1
ATOM 1496 N N . CYS A 1 184 ? -7.479 8.428 -6.211 1.00 64.88 184 CYS A N 1
ATOM 1497 C CA . CYS A 1 184 ? -6.217 9.138 -6.473 1.00 64.88 184 CYS A CA 1
ATOM 1498 C C . CYS A 1 184 ? -6.229 9.907 -7.813 1.00 64.88 184 CYS A C 1
ATOM 1500 O O . CYS A 1 184 ? -5.191 10.419 -8.220 1.00 64.88 184 CYS A O 1
ATOM 1502 N N . SER A 1 185 ? -7.353 9.943 -8.545 1.00 61.34 185 SER A N 1
ATOM 1503 C CA . SER A 1 185 ? -7.400 10.525 -9.893 1.00 61.34 185 SER A CA 1
ATOM 1504 C C . SER A 1 185 ? -7.313 12.052 -9.871 1.00 61.34 185 SER A C 1
ATOM 1506 O O . SER A 1 185 ? -8.141 12.702 -9.231 1.00 61.34 185 SER A O 1
ATOM 1508 N N . ALA A 1 186 ? -6.422 12.624 -10.681 1.00 50.56 186 ALA A N 1
ATOM 1509 C CA . ALA A 1 186 ? -6.478 14.039 -11.062 1.00 50.56 186 ALA A CA 1
ATOM 1510 C C . ALA A 1 186 ? -7.530 14.312 -12.170 1.00 50.56 186 ALA A C 1
ATOM 1512 O O . ALA A 1 186 ? -8.036 15.425 -12.304 1.00 50.56 186 ALA A O 1
ATOM 1513 N N . SER A 1 187 ? -7.905 13.281 -12.941 1.00 50.62 187 SER A N 1
ATOM 1514 C CA . SER A 1 187 ? -8.673 13.378 -14.195 1.00 50.62 187 SER A CA 1
ATOM 1515 C C . SER A 1 187 ? -10.198 13.523 -14.044 1.00 50.62 187 SER A C 1
ATOM 1517 O O . SER A 1 187 ? -10.853 14.011 -14.968 1.00 50.62 187 SER A O 1
ATOM 1519 N N . GLY A 1 188 ? -10.775 13.207 -12.876 1.00 44.09 188 GLY A N 1
ATOM 1520 C CA . GLY A 1 188 ? -12.198 13.473 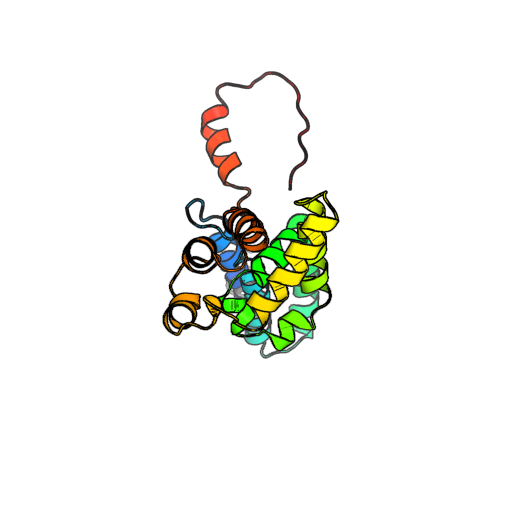-12.595 1.00 44.09 188 GLY A CA 1
ATOM 1521 C C . GLY A 1 188 ? -12.560 14.968 -12.632 1.00 44.09 188 GLY A C 1
ATOM 1522 O O . GLY A 1 188 ? -13.718 15.334 -12.836 1.00 44.09 188 GLY A O 1
ATOM 1523 N N . TYR A 1 189 ? -11.563 15.850 -12.487 1.00 44.03 189 TYR A N 1
ATOM 1524 C CA . TYR A 1 189 ? -11.730 17.295 -12.640 1.00 44.03 189 TYR A CA 1
ATOM 1525 C C . TYR A 1 189 ? -11.636 17.739 -14.112 1.00 44.03 189 TYR A C 1
ATOM 1527 O O . TYR A 1 189 ? -12.443 18.556 -14.549 1.00 44.03 189 TYR A O 1
ATOM 1535 N N . GLU A 1 190 ? -10.725 17.174 -14.911 1.00 40.00 190 GLU A N 1
ATOM 1536 C CA . GLU A 1 190 ? -10.498 17.562 -16.318 1.00 40.00 190 GLU A CA 1
ATOM 1537 C C . GLU A 1 190 ? -11.680 17.227 -17.243 1.00 40.00 190 GLU A C 1
ATOM 1539 O O . GLU A 1 190 ? -11.998 17.993 -18.154 1.00 40.00 190 GLU A O 1
ATOM 1544 N N . ARG A 1 191 ? -12.401 16.126 -16.986 1.00 42.44 191 ARG A N 1
ATOM 1545 C CA . ARG A 1 191 ? -13.599 15.786 -17.778 1.00 42.44 191 ARG A CA 1
ATOM 1546 C C . ARG A 1 191 ? -14.756 16.750 -17.533 1.00 42.44 191 ARG A C 1
ATOM 1548 O O . ARG A 1 191 ? -15.465 17.088 -18.479 1.00 42.44 191 ARG A O 1
ATOM 1555 N N . ASN A 1 192 ? -14.896 17.263 -16.308 1.00 34.69 192 ASN A N 1
ATOM 1556 C CA . ASN A 1 192 ? -15.863 18.319 -16.015 1.00 34.69 192 ASN A CA 1
ATOM 1557 C C . ASN A 1 192 ? -15.466 19.647 -16.685 1.00 34.69 192 ASN A C 1
ATOM 1559 O O . ASN A 1 192 ? -16.340 20.349 -17.186 1.00 34.69 192 ASN A O 1
ATOM 1563 N N . TRP A 1 193 ? -14.175 19.970 -16.813 1.00 34.53 193 TRP A N 1
ATOM 1564 C CA . TRP A 1 193 ? -13.732 21.183 -17.516 1.00 34.53 193 TRP A CA 1
ATOM 1565 C C . TRP A 1 193 ? -14.138 21.226 -18.996 1.00 34.53 193 TRP A C 1
ATOM 1567 O O . TRP A 1 193 ? -14.542 22.288 -19.458 1.00 34.53 193 TRP A O 1
ATOM 1577 N N . SER A 1 194 ? -14.158 20.095 -19.712 1.00 39.22 194 SER A N 1
ATOM 1578 C CA . SER A 1 194 ? -14.645 20.064 -21.109 1.00 39.22 194 SER A CA 1
ATOM 1579 C C . SER A 1 194 ? -16.140 20.403 -21.260 1.00 39.22 194 SER A C 1
ATOM 1581 O O . SER A 1 194 ? -16.574 20.855 -22.317 1.00 39.22 194 SER A O 1
ATOM 1583 N N . VAL A 1 195 ? -16.927 20.239 -20.190 1.00 38.12 195 VAL A N 1
ATOM 1584 C CA . VAL A 1 195 ? -18.351 20.619 -20.128 1.00 38.12 195 VAL A CA 1
ATOM 1585 C C . VAL A 1 195 ? -18.525 22.047 -19.586 1.00 38.12 195 VAL A C 1
ATOM 1587 O O . VAL A 1 195 ? -19.473 22.739 -19.956 1.00 38.12 195 VAL A O 1
ATOM 1590 N N . PHE A 1 196 ? -17.595 22.523 -18.751 1.00 35.59 196 PHE A N 1
ATOM 1591 C CA . PHE A 1 196 ? -17.635 23.850 -18.121 1.00 35.59 196 PHE A CA 1
ATOM 1592 C C . PHE A 1 196 ? -16.856 24.951 -18.863 1.00 35.59 196 PHE A C 1
ATOM 1594 O O . PHE A 1 196 ? -16.994 26.126 -18.512 1.00 35.59 196 PHE A O 1
ATOM 1601 N N . GLU A 1 197 ? -16.111 24.629 -19.926 1.00 36.34 197 GLU A N 1
ATOM 1602 C CA . GLU A 1 197 ? -15.398 25.614 -20.759 1.00 36.34 197 GLU A CA 1
ATOM 1603 C C . GLU A 1 197 ? -16.340 26.632 -21.431 1.00 36.34 197 GLU A C 1
ATOM 1605 O O . GLU A 1 197 ? -15.922 27.728 -21.800 1.00 36.34 197 GLU A O 1
ATOM 1610 N N . HIS A 1 198 ? -17.641 26.333 -21.501 1.00 36.50 198 HIS A N 1
ATOM 1611 C CA . HIS A 1 198 ? -18.658 27.268 -21.980 1.00 36.50 198 HIS A CA 1
ATOM 1612 C C . HIS A 1 198 ? -19.175 28.278 -20.935 1.00 36.50 198 HIS A C 1
ATOM 1614 O O . HIS A 1 198 ? -19.983 29.132 -21.299 1.00 36.50 198 HIS A O 1
ATOM 1620 N N . VAL A 1 199 ? -18.744 28.227 -19.662 1.00 41.22 199 VAL A N 1
ATOM 1621 C CA . VAL A 1 199 ? -19.386 29.014 -18.581 1.00 41.22 199 VAL A CA 1
ATOM 1622 C C . VAL A 1 199 ? -18.453 29.975 -17.825 1.00 41.22 199 VAL A C 1
ATOM 1624 O O . VAL A 1 199 ? -18.935 30.979 -17.303 1.00 41.22 199 VAL A O 1
ATOM 1627 N N . CYS A 1 200 ? -17.130 29.785 -17.802 1.00 31.31 200 CYS A N 1
ATOM 1628 C CA . CYS A 1 200 ? -16.255 30.582 -16.922 1.00 31.31 200 CYS A CA 1
ATOM 1629 C C . CYS A 1 200 ? -15.137 31.336 -17.658 1.00 31.31 200 CYS A C 1
ATOM 1631 O O . CYS A 1 200 ? -13.958 31.043 -17.498 1.00 31.31 200 CYS A O 1
ATOM 1633 N N . GLN A 1 201 ? -15.502 32.383 -18.402 1.00 31.89 201 GLN A N 1
ATOM 1634 C CA . GLN A 1 201 ? -14.553 33.341 -18.990 1.00 31.89 201 GLN A CA 1
ATOM 1635 C C . GLN A 1 201 ? -14.159 34.498 -18.046 1.00 31.89 201 GLN A C 1
ATOM 1637 O O . GLN A 1 201 ? -13.558 35.467 -18.496 1.00 31.89 201 GLN A O 1
ATOM 1642 N N . ASN A 1 202 ? -14.461 34.444 -16.741 1.00 28.44 202 ASN A N 1
ATOM 1643 C CA . ASN A 1 202 ? -14.130 35.538 -15.821 1.00 28.44 202 ASN A CA 1
ATOM 1644 C C . ASN A 1 202 ? -13.612 35.074 -14.446 1.00 28.44 202 ASN A C 1
ATOM 1646 O O . ASN A 1 202 ? -14.374 34.649 -13.589 1.00 28.44 202 ASN A O 1
ATOM 1650 N N . LYS A 1 203 ? -12.304 35.307 -14.265 1.00 32.59 203 LYS A N 1
ATOM 1651 C CA . LYS A 1 203 ? -11.560 35.684 -13.045 1.00 32.59 203 LYS A CA 1
ATOM 1652 C C . LYS A 1 203 ? -11.497 34.739 -11.824 1.00 32.59 203 LYS A C 1
ATOM 1654 O O . LYS A 1 203 ? -12.423 34.608 -11.040 1.00 32.59 203 LYS A O 1
ATOM 1659 N N . THR A 1 204 ? -10.247 34.318 -11.594 1.00 35.75 204 THR A N 1
ATOM 1660 C CA . THR A 1 204 ? -9.507 34.266 -10.317 1.00 35.75 204 THR A CA 1
ATOM 1661 C C . THR A 1 204 ? -9.979 33.288 -9.242 1.00 35.75 204 THR A C 1
ATOM 1663 O O . THR A 1 204 ? -10.711 33.660 -8.332 1.00 35.75 204 THR A O 1
ATOM 1666 N N . THR A 1 205 ? -9.376 32.097 -9.202 1.00 25.34 205 THR A N 1
ATOM 1667 C CA . THR A 1 205 ? -8.958 31.481 -7.930 1.00 25.34 205 THR A CA 1
ATOM 1668 C C . THR A 1 205 ? -7.757 30.566 -8.183 1.00 25.34 205 THR A C 1
ATOM 1670 O O . THR A 1 205 ? -7.867 29.568 -8.886 1.00 25.34 205 THR A O 1
ATOM 1673 N N . MET A 1 206 ? -6.594 30.923 -7.628 1.00 36.72 206 MET A N 1
ATOM 1674 C CA . MET A 1 206 ? -5.507 29.968 -7.407 1.00 36.72 206 MET A CA 1
ATOM 1675 C C . MET A 1 206 ? -6.005 28.978 -6.352 1.00 36.72 206 MET A C 1
ATOM 1677 O O . MET A 1 206 ? -6.194 29.368 -5.201 1.00 36.72 206 MET A O 1
ATOM 1681 N N . LEU A 1 207 ? -6.226 27.723 -6.732 1.00 26.45 207 LEU A N 1
ATOM 1682 C CA . LEU A 1 207 ? -6.353 26.628 -5.780 1.00 26.45 207 LEU A CA 1
ATOM 1683 C C . LEU A 1 207 ? -5.274 25.597 -6.083 1.00 26.45 207 LEU A C 1
ATOM 1685 O O . LEU A 1 207 ? -5.046 25.207 -7.225 1.00 26.45 207 LEU A O 1
ATOM 1689 N N . VAL A 1 208 ? -4.564 25.274 -5.010 1.00 27.67 208 VAL A N 1
ATOM 1690 C CA . VAL A 1 208 ? -3.399 24.406 -4.920 1.00 27.67 208 VAL A CA 1
ATOM 1691 C C . VAL A 1 208 ? -3.759 23.016 -5.441 1.00 27.67 208 VAL A C 1
ATOM 1693 O O . VAL A 1 208 ? -4.713 22.401 -4.968 1.00 27.67 208 VAL A O 1
ATOM 1696 N N . PHE A 1 209 ? -2.998 22.561 -6.433 1.00 28.84 209 PHE A N 1
ATOM 1697 C CA . PHE A 1 209 ? -3.059 21.212 -6.984 1.00 28.84 209 PHE A CA 1
ATOM 1698 C C . PHE A 1 209 ? -2.358 20.220 -6.043 1.00 28.84 209 PHE A C 1
ATOM 1700 O O . PHE A 1 209 ? -1.357 20.573 -5.416 1.00 28.84 209 PHE A O 1
ATOM 1707 N N . PHE A 1 210 ? -2.926 19.013 -5.954 1.00 38.06 210 PHE A N 1
ATOM 1708 C CA . PHE A 1 210 ? -2.310 17.822 -5.366 1.00 38.06 210 PHE A CA 1
ATOM 1709 C C . PHE A 1 210 ? -1.145 17.325 -6.226 1.00 38.06 210 PHE A C 1
ATOM 1711 O O . PHE A 1 210 ? -1.257 17.423 -7.473 1.00 38.06 210 PHE A O 1
#

InterPro domains:
  IPR008906 HAT, C-terminal dimerisation domain [PF05699] (134-204)
  IPR012337 Ribonuclease H-like superfamily [SSF53098] (6-202)

Radius of gyration: 21.02 Å; chains: 1; bounding box: 42×53×67 Å

Secondary structure (DSSP, 8-state):
-HHHHHTSHHHHHHHHHHHHHHHHHHHHHHHHT-TTS--TTTHHHHHHHHHHHHHHHTTT-GGGTHHHHHHHHHHHHHHT--HHHHHHHHT-HHHHHHSHHHHHH-HHHHHHHHHHHHHH---HHHHHHHHHHHHHHHTT-GGGGSHHHHHHTTTS-HHHHHHHHGGG-HHHHHHHHHHHT----SHHHHHHHHHHTTT--S--------

Foldseek 3Di:
DVVVLVPDPVNVVVVLLCCQLVVLVVVLQVLQQPPPFQCLQPNVVSLVVSLVSSCVSVPNPCVSCVVVVVVVVVCCVPAPLALLSLLSNCLQLVNCVVQVPVNVPDCSSVVSNLVLLCVVDVDPVLSVLLVVLVVCCSVCHDQNVDPVLVVCSVPDQSLVSLVVRVPSRVSNSVSNNVSRVDRNDPCVVVVVCVVCVVPDPDDDDDDDDD

Organism: Nelumbo nucifera (NCBI:txid4432)

Sequence (210 aa):
MVRETVMMPSFWNNIIFIIKVCNPLIHVLRLVDRENKPSMGHIYEAMDRAKETIANAFGGNKEKYESIFEIIDKRWECQLHQPLHAAGFYLNPQFYYDNAEKTDTDEEIVSGLYKVIQMLEKDRDKASLIIDELSKYKNAEGIFGFNMAICQRKKKEPADWWITFGASTPNLQKIAVKILSLTCSASGYERNWSVFEHVCQNKTTMLVFF